Protein AF-A0AAN6LH32-F1 (afdb_monomer_lite)

Radius of gyration: 19.35 Å; chains: 1; bounding box: 56×50×40 Å

Foldseek 3Di:
DAALLNAPPVLSVVLVVLLLVLLPDPLNL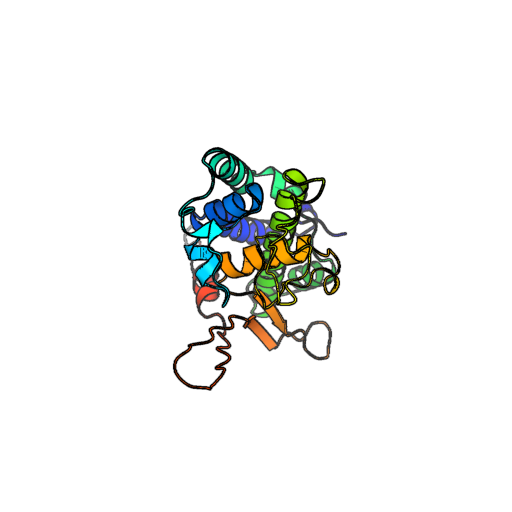QLQLCLLVLAHAQVLCVLFPDHDPVRPVGHGHDPVSSVVSNCLSPDPVLRRGQDFDPLLSVQLRVDDPPDPSNVLSSVVRSLVRLLQSSLVSNCVNQVVHPQFPPDPDPDDCPDTDFRNLAHPVQRAQVVDPNRVSNRRSQSSCCRRVVARWDWDCDPDRRPTPAIWRFRQDQPPDDPDRDRPGDGDPPVVVVVVPPPPPPPPPPDD

pLDDT: mean 70.95, std 23.36, range [24.02, 96.19]

Secondary structure (DSSP, 8-state):
-EEGGGS-HHHHHHHHHHHHHHHTSHHHHHHHHHHHTTS--HHHHTTSS---GGGTT--S--HHHHHHHHHHHT-SGGGTT-EE-HHHHHHHHHSPTTSHHHHHHHHHHHHHHHHHHHHHHHHHH-TT---------TTS---TT--SS--TTS--GGGSTTTHHHHHHHHHHHHHHSSEEEEE-TTTTT---EEEEEE----BT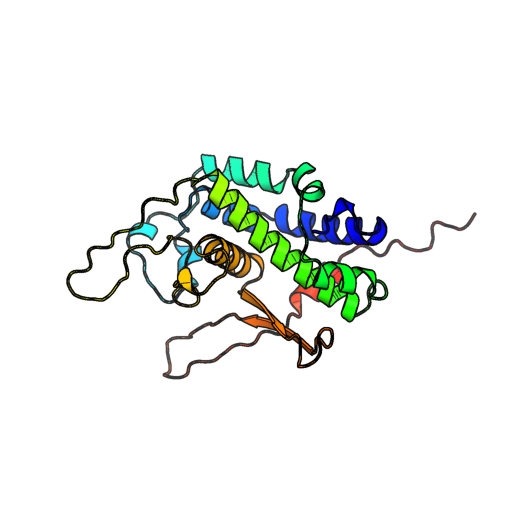BS----EEE--SHHHHHHHTS----TTS---

Sequence (236 aa):
MIFLADIDQERAEIMKGVLRTILHSDLASHVFAQIVDGIPIDSAYEIGTTRRVDLYSRTQPSQESVLLARQFCHSHDMFDSLELNTVVAQQYQDSALFSTSFNMHLLELVAIAIHDLAGDLYLINHPNGRDRVVEVCDDLWVSRGLISLSTMFYCVPSRFPRAFLDVVGYWAEVQIFGGVVVFDRGPEEGERHGVLLVRLIICSNDSSVTLHLFTLAMLTEICLSFPRYSAKDFVN

Structure (mmCIF, N/CA/C/O backbone):
data_AF-A0AAN6LH32-F1
#
_entry.id   AF-A0AAN6LH32-F1
#
loop_
_atom_site.group_PDB
_atom_site.id
_atom_site.type_symbol
_atom_site.label_atom_id
_atom_site.label_alt_id
_atom_site.label_comp_id
_atom_site.label_asym_id
_atom_site.label_entity_id
_atom_site.label_seq_id
_atom_site.pdbx_PDB_ins_code
_atom_site.Cartn_x
_atom_site.Cartn_y
_atom_site.Cartn_z
_atom_site.occupancy
_atom_site.B_iso_or_equiv
_atom_site.auth_seq_id
_atom_site.auth_comp_id
_atom_site.auth_asym_id
_atom_site.auth_atom_id
_atom_site.pdbx_PDB_model_num
ATOM 1 N N . MET A 1 1 ? -16.920 -11.672 1.945 1.00 66.75 1 MET A N 1
ATOM 2 C CA . MET A 1 1 ? -16.569 -10.459 1.197 1.00 66.75 1 MET A CA 1
ATOM 3 C C . MET A 1 1 ? -17.297 -9.316 1.874 1.00 66.75 1 MET A C 1
ATOM 5 O O . MET A 1 1 ? -18.518 -9.376 1.953 1.00 66.75 1 MET A O 1
ATOM 9 N N . ILE A 1 2 ? -16.549 -8.405 2.490 1.00 85.31 2 ILE A N 1
ATOM 10 C CA . ILE A 1 2 ? -17.053 -7.159 3.083 1.00 85.31 2 ILE A CA 1
ATOM 11 C C . ILE A 1 2 ? -16.330 -6.053 2.327 1.00 85.31 2 ILE A C 1
ATOM 13 O O . ILE A 1 2 ? -15.104 -6.097 2.245 1.00 85.31 2 ILE A O 1
ATOM 17 N N . PHE A 1 3 ? -17.057 -5.098 1.764 1.00 88.38 3 PHE A N 1
ATOM 18 C CA . PHE A 1 3 ? -16.459 -3.923 1.143 1.00 88.38 3 PHE A CA 1
ATOM 19 C C . PHE A 1 3 ? -16.329 -2.801 2.165 1.00 88.38 3 PHE A C 1
ATOM 21 O O . PHE A 1 3 ? -17.089 -2.726 3.129 1.00 88.38 3 PHE A O 1
ATOM 28 N N . LEU A 1 4 ? -15.401 -1.872 1.940 1.00 86.25 4 LEU A N 1
ATOM 29 C CA . LEU A 1 4 ? -15.320 -0.659 2.759 1.00 86.25 4 LEU A CA 1
ATOM 30 C C . LEU A 1 4 ? -16.630 0.154 2.729 1.00 86.25 4 LEU A C 1
ATOM 32 O O . LEU A 1 4 ? -16.946 0.840 3.696 1.00 86.25 4 LEU A O 1
ATOM 36 N N . ALA A 1 5 ? -17.412 0.038 1.652 1.00 85.44 5 ALA A N 1
ATOM 37 C CA . ALA A 1 5 ? -18.749 0.619 1.545 1.00 85.44 5 ALA A CA 1
ATOM 38 C C . ALA A 1 5 ? -19.796 -0.028 2.481 1.00 85.44 5 ALA A C 1
ATOM 40 O O . ALA A 1 5 ? -20.819 0.597 2.748 1.00 85.44 5 ALA A O 1
ATOM 41 N N . ASP A 1 6 ? -19.543 -1.243 2.983 1.00 88.44 6 ASP A N 1
ATOM 42 C CA . ASP A 1 6 ? -20.438 -1.969 3.897 1.00 88.44 6 ASP A CA 1
ATOM 43 C C . ASP A 1 6 ? -20.151 -1.667 5.382 1.00 88.44 6 ASP A C 1
ATOM 45 O O . ASP A 1 6 ? -20.937 -2.041 6.253 1.00 88.44 6 ASP A O 1
ATOM 49 N N . ILE A 1 7 ? -19.023 -1.015 5.684 1.00 91.69 7 ILE A N 1
ATOM 50 C CA . ILE A 1 7 ? -18.651 -0.587 7.039 1.00 91.69 7 ILE A CA 1
ATOM 51 C C . ILE A 1 7 ? -19.523 0.603 7.456 1.00 91.69 7 ILE A C 1
ATOM 53 O O . ILE A 1 7 ? -19.892 1.434 6.624 1.00 91.69 7 ILE A O 1
ATOM 57 N N . ASP A 1 8 ? -19.830 0.727 8.752 1.00 92.81 8 ASP A N 1
ATOM 58 C CA . ASP A 1 8 ? -20.553 1.895 9.255 1.00 92.81 8 ASP A CA 1
ATOM 59 C C . ASP A 1 8 ? -19.876 3.213 8.848 1.00 92.81 8 ASP A C 1
ATOM 61 O O . ASP A 1 8 ? -18.651 3.341 8.843 1.00 92.81 8 ASP A O 1
ATOM 65 N N . GLN A 1 9 ? -20.697 4.211 8.514 1.00 93.06 9 GLN A N 1
ATOM 66 C CA . GLN A 1 9 ? -20.244 5.442 7.865 1.00 93.06 9 GLN A CA 1
ATOM 67 C C . GLN A 1 9 ? -19.121 6.163 8.630 1.00 93.06 9 GLN A C 1
ATOM 69 O O . GLN A 1 9 ? -18.191 6.675 8.011 1.00 93.06 9 GLN A O 1
ATOM 74 N N . GLU A 1 10 ? -19.196 6.220 9.963 1.00 94.62 10 GLU A N 1
ATOM 75 C CA . GLU A 1 10 ? -18.193 6.909 10.783 1.00 94.62 10 GLU A CA 1
ATOM 76 C C . GLU A 1 10 ? -16.831 6.208 10.695 1.00 94.62 10 GLU A C 1
ATOM 78 O O . GLU A 1 10 ? -15.808 6.853 10.451 1.00 94.62 10 GLU A O 1
ATOM 83 N N . ARG A 1 11 ? -16.809 4.877 10.811 1.00 93.56 11 ARG A N 1
ATOM 84 C CA . ARG A 1 11 ? -15.584 4.077 10.678 1.00 93.56 11 ARG A CA 1
ATOM 85 C C . ARG A 1 11 ? -15.046 4.047 9.260 1.00 93.56 11 ARG A C 1
ATOM 87 O O . ARG A 1 11 ? -13.834 4.154 9.067 1.00 93.56 11 ARG A O 1
ATOM 94 N N . ALA A 1 12 ? -15.928 3.955 8.270 1.00 93.25 12 ALA A N 1
ATOM 95 C CA . ALA A 1 12 ? -15.548 4.011 6.868 1.00 93.25 12 ALA A CA 1
ATOM 96 C C . ALA A 1 12 ? -14.818 5.326 6.552 1.00 93.25 12 ALA A C 1
ATOM 98 O O . ALA A 1 12 ? -13.749 5.296 5.943 1.00 93.25 12 ALA A O 1
ATOM 99 N N . GLU A 1 13 ? -15.321 6.474 7.020 1.00 92.50 13 GLU A N 1
ATOM 100 C CA . GLU A 1 13 ? -14.653 7.766 6.812 1.00 92.50 13 GLU A CA 1
ATOM 101 C C . GLU A 1 13 ? -13.320 7.882 7.557 1.00 92.50 13 GLU A C 1
ATOM 103 O O . GLU A 1 13 ? -12.364 8.432 7.004 1.00 92.50 13 GLU A O 1
ATOM 108 N N . ILE A 1 14 ? -13.205 7.321 8.766 1.00 93.19 14 ILE A N 1
ATOM 109 C CA . ILE A 1 14 ? -11.923 7.254 9.484 1.00 93.19 14 ILE A CA 1
ATOM 110 C C . ILE A 1 14 ? -10.900 6.462 8.660 1.00 93.19 14 ILE A C 1
ATOM 112 O O . ILE A 1 14 ? -9.795 6.950 8.406 1.00 93.19 14 ILE A O 1
ATOM 116 N N . MET A 1 15 ? -11.267 5.268 8.190 1.00 91.69 15 MET A N 1
ATOM 117 C CA . MET A 1 15 ? -10.380 4.429 7.384 1.00 91.69 15 MET A CA 1
ATOM 118 C C . MET A 1 15 ? -10.020 5.083 6.043 1.00 91.69 15 MET A C 1
ATOM 120 O O . MET A 1 15 ? -8.838 5.141 5.693 1.00 91.69 15 MET A O 1
ATOM 124 N N . LYS A 1 16 ? -11.000 5.652 5.325 1.00 92.69 16 LYS A N 1
ATOM 125 C CA . LYS A 1 16 ? -10.771 6.432 4.094 1.00 92.69 16 LYS A CA 1
ATOM 126 C C . LYS A 1 16 ? -9.827 7.608 4.353 1.00 92.69 16 LYS A C 1
ATOM 128 O O . LYS A 1 16 ? -8.949 7.876 3.539 1.00 92.69 16 LYS A O 1
ATOM 133 N N . GLY A 1 17 ? -9.969 8.298 5.484 1.00 90.75 17 GLY A N 1
ATOM 134 C CA . GLY A 1 17 ? -9.089 9.393 5.892 1.00 90.75 17 GLY A CA 1
ATOM 135 C C . GLY A 1 17 ? -7.633 8.958 6.071 1.00 90.75 17 GLY A C 1
ATOM 136 O O . GLY A 1 17 ? -6.725 9.608 5.542 1.00 90.75 17 GLY A O 1
ATOM 137 N N . VAL A 1 18 ? -7.401 7.832 6.755 1.00 90.44 18 VAL A N 1
ATOM 138 C CA . VAL A 1 18 ? -6.051 7.273 6.944 1.00 90.44 18 VAL A CA 1
ATOM 139 C C . VAL A 1 18 ? -5.446 6.842 5.608 1.00 90.44 18 VAL A C 1
ATOM 141 O O . VAL A 1 18 ? -4.323 7.235 5.291 1.00 90.44 18 VAL A O 1
ATOM 144 N N . LEU A 1 19 ? -6.199 6.107 4.785 1.00 90.81 19 LEU A N 1
ATOM 145 C CA . LEU A 1 19 ? -5.735 5.671 3.467 1.00 90.81 19 LEU A CA 1
ATOM 146 C C . LEU A 1 19 ? -5.400 6.855 2.555 1.00 90.81 19 LEU A C 1
ATOM 148 O O . LEU A 1 19 ? -4.320 6.877 1.972 1.00 90.81 19 LEU A O 1
ATOM 152 N N . ARG A 1 20 ? -6.269 7.873 2.475 1.00 91.44 20 ARG A N 1
ATOM 153 C CA . ARG A 1 20 ? -6.001 9.104 1.708 1.00 91.44 20 ARG A CA 1
ATOM 154 C C . ARG A 1 20 ? -4.726 9.793 2.177 1.00 91.44 20 ARG A C 1
ATOM 156 O O . ARG A 1 20 ? -3.939 10.233 1.349 1.00 91.44 20 ARG A O 1
ATOM 163 N N . THR A 1 21 ? -4.512 9.878 3.488 1.00 89.75 21 THR A N 1
ATOM 164 C CA . THR A 1 21 ? -3.303 10.497 4.051 1.00 89.75 21 THR A CA 1
ATOM 165 C C . THR A 1 21 ? -2.040 9.765 3.600 1.00 89.75 21 THR A C 1
ATOM 167 O O . THR A 1 21 ? -1.072 10.406 3.194 1.00 89.75 21 THR A O 1
ATOM 170 N N . ILE A 1 22 ? -2.055 8.429 3.619 1.00 90.25 22 ILE A N 1
ATOM 171 C CA . ILE A 1 22 ? -0.921 7.609 3.177 1.00 90.25 22 ILE A CA 1
ATOM 172 C C . ILE A 1 22 ? -0.717 7.734 1.664 1.00 90.25 22 ILE A C 1
ATOM 174 O O . ILE A 1 22 ? 0.388 8.034 1.214 1.00 90.25 22 ILE A O 1
ATOM 178 N N . LEU A 1 23 ? -1.771 7.526 0.874 1.00 90.69 23 LEU A N 1
ATOM 179 C CA . LEU A 1 23 ? -1.701 7.460 -0.588 1.00 90.69 23 LEU A CA 1
ATOM 180 C C . LEU A 1 23 ? -1.322 8.798 -1.225 1.00 90.69 23 LEU A C 1
ATOM 182 O O . LEU A 1 23 ? -0.561 8.822 -2.189 1.00 90.69 23 LEU A O 1
ATOM 186 N N . HIS A 1 24 ? -1.779 9.915 -0.658 1.00 91.25 24 HIS A N 1
ATOM 187 C CA . HIS A 1 24 ? -1.404 11.252 -1.120 1.00 91.25 24 HIS A CA 1
ATOM 188 C C . HIS A 1 24 ? 0.013 11.679 -0.710 1.00 91.25 24 HIS A C 1
ATOM 190 O O . HIS A 1 24 ? 0.434 12.784 -1.049 1.00 91.25 24 HIS A O 1
ATOM 196 N N . SER A 1 25 ? 0.761 10.840 0.013 1.00 90.12 25 SER A N 1
ATOM 197 C CA . SER A 1 25 ? 2.166 11.123 0.297 1.00 90.12 25 SER A CA 1
ATOM 198 C C . SER A 1 25 ? 3.041 10.950 -0.950 1.00 90.12 25 SER A C 1
ATOM 200 O O . SER A 1 25 ? 2.820 10.070 -1.791 1.00 90.12 25 SER A O 1
ATOM 202 N N . ASP A 1 26 ? 4.103 11.755 -1.039 1.00 89.62 26 ASP A N 1
ATOM 203 C CA . ASP A 1 26 ? 5.111 11.614 -2.097 1.00 89.62 26 ASP A CA 1
ATOM 204 C C . ASP A 1 26 ? 5.778 10.235 -2.061 1.00 89.62 26 ASP A C 1
ATOM 206 O O . ASP A 1 26 ? 6.106 9.677 -3.111 1.00 89.62 26 ASP A O 1
ATOM 210 N N . LEU A 1 27 ? 5.952 9.673 -0.860 1.00 89.31 27 LEU A N 1
ATOM 211 C CA . LEU A 1 27 ? 6.517 8.344 -0.653 1.00 89.31 27 LEU A CA 1
ATOM 212 C C . LEU A 1 27 ? 5.645 7.271 -1.306 1.00 89.31 27 LEU A C 1
ATOM 214 O O . LEU A 1 27 ? 6.147 6.515 -2.136 1.00 89.31 27 LEU A O 1
ATOM 218 N N . ALA A 1 28 ? 4.344 7.238 -0.997 1.00 91.31 28 ALA A N 1
ATOM 219 C CA . ALA A 1 28 ? 3.426 6.275 -1.598 1.00 91.31 28 ALA A CA 1
ATOM 220 C C . ALA A 1 28 ? 3.417 6.408 -3.126 1.00 91.31 28 ALA A C 1
ATOM 222 O O . ALA A 1 28 ? 3.599 5.414 -3.823 1.00 91.31 28 ALA A O 1
ATOM 223 N N . SER A 1 29 ? 3.326 7.631 -3.657 1.00 92.06 29 SER A N 1
ATOM 224 C CA . SER A 1 29 ? 3.374 7.865 -5.108 1.00 92.06 29 SER A CA 1
ATOM 225 C C . SER A 1 29 ? 4.644 7.300 -5.765 1.00 92.06 29 SER A C 1
ATOM 227 O O . SER A 1 29 ? 4.563 6.676 -6.821 1.00 92.06 29 SER A O 1
ATOM 229 N N . HIS A 1 30 ? 5.819 7.462 -5.145 1.00 92.50 30 HIS A N 1
ATOM 230 C CA . HIS A 1 30 ? 7.072 6.890 -5.660 1.00 92.50 30 HIS A CA 1
ATOM 231 C C . HIS A 1 30 ? 7.116 5.362 -5.572 1.00 92.50 30 HIS A C 1
ATOM 233 O O . HIS A 1 30 ? 7.673 4.711 -6.458 1.00 92.50 30 HIS A O 1
ATOM 239 N N . VAL A 1 31 ? 6.553 4.779 -4.514 1.00 93.81 31 VAL A N 1
ATOM 240 C CA . VAL A 1 31 ? 6.478 3.322 -4.339 1.00 93.81 31 VAL A CA 1
ATOM 241 C C . VAL A 1 31 ? 5.538 2.710 -5.372 1.00 93.81 31 VAL A C 1
ATOM 243 O O . VAL A 1 31 ? 5.935 1.791 -6.087 1.00 93.81 31 VAL A O 1
ATOM 246 N N . PHE A 1 32 ? 4.338 3.267 -5.539 1.00 96.19 32 PHE A N 1
ATOM 247 C CA . PHE A 1 32 ? 3.398 2.827 -6.568 1.00 96.19 32 PHE A CA 1
ATOM 248 C C . PHE A 1 32 ? 3.948 3.040 -7.985 1.00 96.19 32 PHE A C 1
ATOM 250 O O . PHE A 1 32 ? 3.713 2.205 -8.852 1.00 96.19 32 PHE A O 1
ATOM 257 N N . ALA A 1 33 ? 4.772 4.064 -8.228 1.00 96.00 33 ALA A N 1
ATOM 258 C CA . ALA A 1 33 ? 5.459 4.225 -9.512 1.00 96.00 33 ALA A CA 1
ATOM 259 C C . ALA A 1 33 ? 6.466 3.094 -9.782 1.00 96.00 33 ALA A C 1
ATOM 261 O O . ALA A 1 33 ? 6.512 2.565 -10.889 1.00 96.00 33 ALA A O 1
ATOM 262 N N . GLN A 1 34 ? 7.222 2.644 -8.772 1.00 93.06 34 GLN A N 1
ATOM 263 C CA . GLN A 1 34 ? 8.079 1.455 -8.903 1.00 93.06 34 GLN A CA 1
ATOM 264 C C . GLN A 1 34 ? 7.272 0.181 -9.177 1.00 93.06 34 GLN A C 1
ATOM 266 O O . GLN A 1 34 ? 7.747 -0.693 -9.899 1.00 93.06 34 GLN A O 1
ATOM 271 N N . ILE A 1 35 ? 6.060 0.083 -8.620 1.00 94.31 35 ILE A N 1
ATOM 272 C CA . ILE A 1 35 ? 5.131 -1.033 -8.841 1.00 94.31 35 ILE A CA 1
ATOM 273 C C . ILE A 1 35 ? 4.599 -1.036 -10.275 1.00 94.31 35 ILE A C 1
ATOM 275 O O . ILE A 1 35 ? 4.662 -2.068 -10.943 1.00 94.31 35 ILE A O 1
ATOM 279 N N . VAL A 1 36 ? 4.154 0.117 -10.780 1.00 93.94 36 VAL A N 1
ATOM 280 C CA . VAL A 1 36 ? 3.757 0.294 -12.187 1.00 93.94 36 VAL A CA 1
ATOM 281 C C . VAL A 1 36 ? 4.922 -0.051 -13.106 1.00 93.94 36 VAL A C 1
ATOM 283 O O . VAL A 1 36 ? 4.769 -0.825 -14.046 1.00 93.94 36 VAL A O 1
ATOM 286 N N . ASP A 1 37 ? 6.119 0.426 -12.779 1.00 90.75 37 ASP A N 1
ATOM 287 C CA . ASP A 1 37 ? 7.333 0.049 -13.483 1.00 90.75 37 ASP A CA 1
ATOM 288 C C . ASP A 1 37 ? 7.736 -1.403 -13.230 1.00 90.75 37 ASP A C 1
ATOM 290 O O . ASP A 1 37 ? 8.615 -1.866 -13.918 1.00 90.75 37 ASP A O 1
ATOM 294 N N . GLY A 1 38 ? 7.205 -2.145 -12.262 1.00 87.88 38 GLY A N 1
ATOM 295 C CA . GLY A 1 38 ? 7.642 -3.507 -11.929 1.00 87.88 38 GLY A CA 1
ATOM 296 C C . GLY A 1 38 ? 9.143 -3.679 -11.624 1.00 87.88 38 GLY A C 1
ATOM 297 O O . GLY A 1 38 ? 9.649 -4.804 -11.664 1.00 87.88 38 GLY A O 1
ATOM 298 N N . ILE A 1 39 ? 9.878 -2.591 -11.374 1.00 85.44 39 ILE A N 1
ATOM 299 C CA . ILE A 1 39 ? 11.315 -2.582 -11.082 1.00 85.44 39 ILE A CA 1
ATOM 300 C C . ILE A 1 39 ? 11.632 -1.458 -10.084 1.00 85.44 39 ILE A C 1
ATOM 302 O O . ILE A 1 39 ? 11.207 -0.311 -10.289 1.00 85.44 39 ILE A O 1
ATOM 306 N N . PRO A 1 40 ? 12.378 -1.763 -9.008 1.00 86.19 40 PRO A N 1
ATOM 307 C CA . PRO A 1 40 ? 12.694 -0.779 -7.986 1.00 86.19 40 PRO A CA 1
ATOM 308 C C . PRO A 1 40 ? 13.704 0.265 -8.481 1.00 86.19 40 PRO A C 1
ATOM 310 O O . PRO A 1 40 ? 14.234 0.171 -9.591 1.00 86.19 40 PRO A O 1
ATOM 313 N N . ILE A 1 41 ? 13.944 1.286 -7.662 1.00 83.75 41 ILE A N 1
ATOM 314 C CA . ILE A 1 41 ? 15.085 2.202 -7.809 1.00 83.75 41 ILE A CA 1
ATOM 315 C C . ILE A 1 41 ? 16.234 1.752 -6.901 1.00 83.75 41 ILE A C 1
ATOM 317 O O . ILE A 1 41 ? 16.000 1.041 -5.923 1.00 83.75 41 ILE A O 1
ATOM 321 N N . ASP A 1 42 ? 17.454 2.196 -7.198 1.00 79.38 42 ASP A N 1
ATOM 322 C CA . ASP A 1 42 ? 18.675 1.791 -6.485 1.00 79.38 42 ASP A CA 1
ATOM 323 C C . ASP A 1 42 ? 18.554 1.941 -4.957 1.00 79.38 42 ASP A C 1
ATOM 325 O O . ASP A 1 42 ? 18.625 0.965 -4.211 1.00 79.38 42 ASP A O 1
ATOM 329 N N . SER A 1 43 ? 18.220 3.148 -4.491 1.00 76.62 43 SER A N 1
ATOM 330 C CA . SER A 1 43 ? 18.103 3.465 -3.061 1.00 76.62 43 SER A CA 1
ATOM 331 C C . SER A 1 43 ? 17.000 2.688 -2.337 1.00 76.62 43 SER A C 1
ATOM 333 O O . SER A 1 43 ? 17.118 2.411 -1.145 1.00 76.62 43 SER A O 1
ATOM 335 N N . ALA A 1 44 ? 15.929 2.311 -3.040 1.00 71.75 44 ALA A N 1
ATOM 336 C CA . ALA A 1 44 ? 14.854 1.504 -2.469 1.00 71.75 44 ALA A CA 1
ATOM 337 C C . ALA A 1 44 ? 15.279 0.036 -2.308 1.00 71.75 44 ALA A C 1
ATOM 339 O O . ALA A 1 44 ? 14.777 -0.657 -1.421 1.00 71.75 44 ALA A O 1
ATOM 340 N N . TYR A 1 45 ? 16.211 -0.433 -3.145 1.00 68.25 45 TYR A N 1
ATOM 341 C CA . TYR A 1 45 ? 16.731 -1.798 -3.124 1.00 68.25 45 TYR A CA 1
ATOM 342 C C . TYR A 1 45 ? 17.905 -1.986 -2.156 1.00 68.25 45 TYR A C 1
ATOM 344 O O . TYR A 1 45 ? 18.068 -3.085 -1.631 1.00 68.25 45 TYR A O 1
ATOM 352 N N . GLU A 1 46 ? 18.653 -0.926 -1.818 1.00 61.38 46 GLU A N 1
ATOM 353 C CA . GLU A 1 46 ? 19.683 -0.949 -0.757 1.00 61.38 46 GLU A CA 1
ATOM 354 C C . GLU A 1 46 ? 19.129 -1.319 0.635 1.00 61.38 46 GLU A C 1
ATOM 356 O O . GLU A 1 46 ? 19.882 -1.664 1.546 1.00 61.38 46 GLU A O 1
ATOM 361 N N . ILE A 1 47 ? 17.803 -1.308 0.799 1.00 54.22 47 ILE A N 1
ATOM 362 C CA . ILE A 1 47 ? 17.105 -1.815 1.988 1.00 54.22 47 ILE A CA 1
ATOM 363 C C . ILE A 1 47 ? 17.215 -3.356 2.091 1.00 54.22 47 ILE A C 1
ATOM 365 O O . ILE A 1 47 ? 17.096 -3.918 3.181 1.00 54.22 47 ILE A O 1
ATOM 369 N N . GLY A 1 48 ? 17.491 -4.053 0.982 1.00 50.94 48 GLY A N 1
ATOM 370 C CA . GLY A 1 48 ? 17.780 -5.484 0.917 1.00 50.94 48 GLY A CA 1
ATOM 371 C C . GLY A 1 48 ? 19.283 -5.772 0.834 1.00 50.94 48 GLY A C 1
ATOM 372 O O . GLY A 1 48 ? 20.043 -5.076 0.176 1.00 50.94 48 GLY A O 1
ATOM 373 N N . THR A 1 49 ? 19.741 -6.859 1.454 1.00 49.59 49 THR A N 1
ATOM 374 C CA . THR A 1 49 ? 21.160 -7.273 1.528 1.00 49.59 49 THR A CA 1
ATOM 375 C C . THR A 1 49 ? 21.783 -7.730 0.195 1.00 49.59 49 THR A C 1
ATOM 377 O O . THR A 1 49 ? 22.823 -8.384 0.187 1.00 49.59 49 THR A O 1
ATOM 380 N N . THR A 1 50 ? 21.163 -7.418 -0.948 1.00 54.03 50 THR A N 1
ATOM 381 C CA . THR A 1 50 ? 21.580 -7.882 -2.281 1.00 54.03 50 THR A CA 1
ATOM 382 C C . THR A 1 50 ? 21.891 -6.677 -3.161 1.00 54.03 50 THR A C 1
ATOM 384 O O . THR A 1 50 ? 21.066 -5.782 -3.279 1.00 54.03 50 THR A O 1
ATOM 387 N N . ARG A 1 51 ? 23.064 -6.635 -3.799 1.00 58.16 51 ARG A N 1
ATOM 388 C CA . ARG A 1 51 ? 23.402 -5.580 -4.769 1.00 58.16 51 ARG A CA 1
ATOM 389 C C . ARG A 1 51 ? 22.970 -6.011 -6.168 1.00 58.16 51 ARG A C 1
ATOM 391 O O . ARG A 1 51 ? 23.338 -7.099 -6.600 1.00 58.16 51 ARG A O 1
ATOM 398 N N . ARG A 1 52 ? 22.215 -5.159 -6.864 1.00 65.44 52 ARG A N 1
ATOM 399 C CA . ARG A 1 52 ? 21.725 -5.382 -8.232 1.00 65.44 52 ARG A CA 1
ATOM 400 C C . ARG A 1 52 ? 22.348 -4.356 -9.169 1.00 65.44 52 ARG A C 1
ATOM 402 O O . ARG A 1 52 ? 22.007 -3.179 -9.130 1.00 65.44 52 ARG A O 1
ATOM 409 N N . VAL A 1 53 ? 23.305 -4.805 -9.979 1.00 67.19 53 VAL A N 1
ATOM 410 C CA . VAL A 1 53 ? 24.144 -3.919 -10.808 1.00 67.19 53 VAL A CA 1
ATOM 411 C C . VAL A 1 53 ? 23.327 -3.187 -11.875 1.00 67.19 53 VAL A C 1
ATOM 413 O O . VAL A 1 53 ? 23.639 -2.054 -12.233 1.00 67.19 53 VAL A O 1
ATOM 416 N N . ASP A 1 54 ? 22.247 -3.808 -12.347 1.00 69.75 54 ASP A N 1
ATOM 417 C CA . ASP 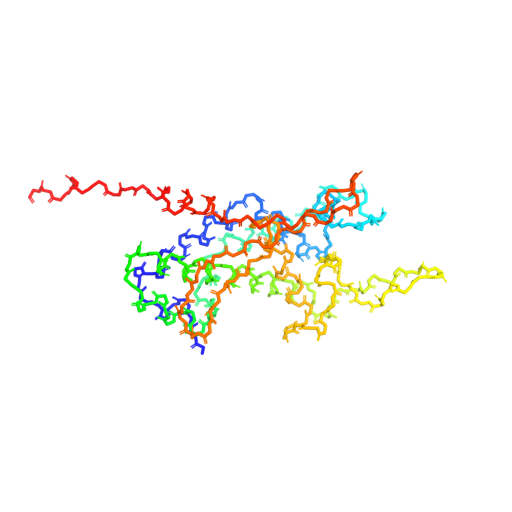A 1 54 ? 21.305 -3.229 -13.303 1.00 69.75 54 ASP A CA 1
ATOM 418 C C . ASP A 1 54 ? 20.514 -2.036 -12.739 1.00 69.75 54 ASP A C 1
ATOM 420 O O . ASP A 1 54 ? 20.020 -1.216 -13.512 1.00 69.75 54 ASP A O 1
ATOM 424 N N . LEU A 1 55 ? 20.436 -1.890 -11.410 1.00 74.94 55 LEU A N 1
ATOM 425 C CA . LEU A 1 55 ? 19.715 -0.794 -10.760 1.00 74.94 55 LEU A CA 1
ATOM 426 C C . LEU A 1 55 ? 20.564 0.457 -10.521 1.00 74.94 55 LEU A C 1
ATOM 428 O O . LEU A 1 55 ? 19.980 1.523 -10.363 1.00 74.94 55 LEU A O 1
ATOM 432 N N . TYR A 1 56 ? 21.901 0.390 -10.576 1.00 74.06 56 TYR A N 1
ATOM 433 C CA . TYR A 1 56 ? 22.775 1.528 -10.229 1.00 74.06 56 TYR A CA 1
ATOM 434 C C . TYR A 1 56 ? 22.517 2.806 -11.033 1.00 74.06 56 TYR A C 1
ATOM 436 O O . TYR A 1 56 ? 22.773 3.914 -10.570 1.00 74.06 56 TYR A O 1
ATOM 444 N N . SER A 1 57 ? 22.022 2.667 -12.262 1.00 79.69 57 SER A N 1
ATOM 445 C CA . SER A 1 57 ? 21.691 3.815 -13.113 1.00 79.69 57 SER A CA 1
ATOM 446 C C . SER A 1 57 ? 20.268 4.344 -12.902 1.00 79.69 57 SER A C 1
ATOM 448 O O . SER A 1 57 ? 19.921 5.410 -13.413 1.00 79.69 57 SER A O 1
ATOM 450 N N . ARG A 1 58 ? 19.435 3.623 -12.145 1.00 84.88 58 ARG A N 1
ATOM 451 C CA . ARG A 1 58 ? 18.013 3.900 -11.964 1.00 84.88 58 ARG A CA 1
ATOM 452 C C . ARG A 1 58 ? 17.757 4.551 -10.608 1.00 84.88 58 ARG A C 1
ATOM 454 O O . ARG A 1 58 ? 17.422 3.905 -9.619 1.00 84.88 58 ARG A O 1
ATOM 461 N N . THR A 1 59 ? 17.866 5.872 -10.594 1.00 86.88 59 THR A N 1
ATOM 462 C CA . THR A 1 59 ? 17.637 6.702 -9.403 1.00 86.88 59 THR A CA 1
ATOM 463 C C . THR A 1 59 ? 16.176 7.112 -9.217 1.00 86.88 59 THR A C 1
ATOM 465 O O . THR A 1 59 ? 15.799 7.532 -8.126 1.00 86.88 59 THR A O 1
ATOM 468 N N . GLN A 1 60 ? 15.346 6.997 -10.261 1.00 90.25 60 GLN A N 1
ATOM 469 C CA . GLN A 1 60 ? 13.926 7.357 -10.241 1.00 90.25 60 GLN A CA 1
ATOM 470 C C . GLN A 1 60 ? 13.081 6.388 -11.087 1.00 90.25 60 GLN A C 1
ATOM 472 O O . GLN A 1 60 ? 13.610 5.769 -12.019 1.00 90.25 60 GLN A O 1
ATOM 477 N N . PRO A 1 61 ? 11.773 6.257 -10.791 1.00 91.94 61 PRO A N 1
ATOM 478 C CA . PRO A 1 61 ? 10.827 5.596 -11.683 1.00 91.94 61 PRO A CA 1
ATOM 479 C C . PRO A 1 61 ? 10.689 6.331 -13.025 1.00 91.94 61 PRO A C 1
ATOM 481 O O . PRO A 1 61 ? 11.079 7.491 -13.165 1.00 91.94 61 PRO A O 1
ATOM 484 N N . SER A 1 62 ? 10.122 5.661 -14.027 1.00 91.56 62 SER A N 1
ATOM 485 C CA . SER A 1 62 ? 9.840 6.262 -15.330 1.00 91.56 62 SER A CA 1
ATOM 486 C C . SER A 1 62 ? 8.821 7.396 -15.195 1.00 91.56 62 SER A C 1
ATOM 488 O O . SER A 1 62 ? 7.922 7.340 -14.356 1.00 91.56 62 SER A O 1
ATOM 490 N N . GLN A 1 63 ? 8.911 8.421 -16.045 1.00 93.25 63 GLN A N 1
ATOM 491 C CA . GLN A 1 63 ? 7.966 9.541 -15.994 1.00 93.25 63 GLN A CA 1
ATOM 492 C C . GLN A 1 63 ? 6.510 9.086 -16.199 1.00 93.25 63 GLN A C 1
ATOM 494 O O . GLN A 1 63 ? 5.606 9.604 -15.549 1.00 93.25 63 GLN A O 1
ATOM 499 N N . GLU A 1 64 ? 6.293 8.094 -17.065 1.00 94.50 64 GLU A N 1
ATOM 500 C CA . GLU A 1 64 ? 4.985 7.475 -17.287 1.00 94.50 64 GLU A CA 1
ATOM 501 C C . GLU A 1 64 ? 4.452 6.810 -16.012 1.00 94.50 64 GLU A C 1
ATOM 503 O O . GLU A 1 64 ? 3.336 7.110 -15.587 1.00 94.50 64 GLU A O 1
ATOM 508 N N . SER A 1 65 ? 5.271 5.996 -15.337 1.00 94.50 65 SER A N 1
ATOM 509 C CA . SER A 1 65 ? 4.870 5.343 -14.087 1.00 94.50 65 SER A CA 1
ATOM 510 C C . SER A 1 65 ? 4.555 6.329 -12.966 1.00 94.50 65 SER A C 1
ATOM 512 O O . SER A 1 65 ? 3.605 6.113 -12.219 1.00 94.50 65 SER A O 1
ATOM 514 N N . VAL A 1 66 ? 5.288 7.445 -12.874 1.00 94.12 66 VAL A N 1
ATOM 515 C CA . VAL A 1 66 ? 5.014 8.508 -11.895 1.00 94.12 66 VAL A CA 1
ATOM 516 C C . VAL A 1 66 ? 3.645 9.138 -12.143 1.00 94.12 66 VAL A C 1
ATOM 518 O O . VAL A 1 66 ? 2.912 9.406 -11.191 1.00 94.12 66 VAL A O 1
ATOM 521 N N . LEU A 1 67 ? 3.280 9.377 -13.405 1.00 94.69 67 LEU A N 1
ATOM 522 C CA . LEU A 1 67 ? 1.971 9.934 -13.751 1.00 94.69 67 LEU A CA 1
ATOM 523 C C . LEU A 1 67 ? 0.842 8.950 -13.427 1.00 94.69 67 LEU A C 1
ATOM 525 O O . LEU A 1 67 ? -0.133 9.349 -12.790 1.00 94.69 67 LEU A O 1
ATOM 529 N N . LEU A 1 68 ? 0.996 7.679 -13.806 1.00 94.94 68 LEU A N 1
ATOM 530 C CA . LEU A 1 68 ? 0.012 6.629 -13.529 1.00 94.94 68 LEU A CA 1
ATOM 531 C C . LEU A 1 68 ? -0.164 6.394 -12.026 1.00 94.94 68 LEU A C 1
ATOM 533 O O . LEU A 1 68 ? -1.290 6.350 -11.539 1.00 94.94 68 LEU A O 1
ATOM 537 N N . ALA A 1 69 ? 0.934 6.316 -11.274 1.00 94.75 69 ALA A N 1
ATOM 538 C CA . ALA A 1 69 ? 0.895 6.139 -9.827 1.00 94.75 69 ALA A CA 1
ATOM 539 C C . ALA A 1 69 ? 0.223 7.318 -9.121 1.00 94.75 69 ALA A C 1
ATOM 541 O O . ALA A 1 69 ? -0.597 7.109 -8.234 1.00 94.75 69 ALA A O 1
ATOM 542 N N . ARG A 1 70 ? 0.498 8.559 -9.543 1.00 93.38 70 ARG A N 1
ATOM 543 C CA . ARG A 1 70 ? -0.203 9.735 -9.005 1.00 93.38 70 ARG A CA 1
ATOM 544 C C . ARG A 1 70 ? -1.698 9.675 -9.296 1.00 93.38 70 ARG A C 1
ATOM 546 O O . ARG A 1 70 ? -2.493 9.884 -8.388 1.00 93.38 70 ARG A O 1
ATOM 553 N N . GLN A 1 71 ? -2.091 9.376 -10.533 1.00 93.25 71 GLN A N 1
ATOM 554 C CA . GLN A 1 71 ? -3.509 9.241 -10.884 1.00 93.25 71 GLN A CA 1
ATOM 555 C C . GLN A 1 71 ? -4.199 8.164 -10.042 1.00 93.25 71 GLN A C 1
ATOM 557 O O . GLN A 1 71 ? -5.290 8.401 -9.531 1.00 93.25 71 GLN A O 1
ATOM 562 N N . PHE A 1 72 ? -3.536 7.024 -9.850 1.00 93.25 72 PHE A N 1
ATOM 563 C CA . PHE A 1 72 ? -4.018 5.941 -9.003 1.00 93.25 72 PHE A CA 1
ATOM 564 C C . PHE A 1 72 ? -4.175 6.376 -7.538 1.00 93.25 72 PHE A C 1
ATOM 566 O O . PHE A 1 72 ? -5.269 6.279 -6.989 1.00 93.25 72 PHE A O 1
ATOM 573 N N . CYS A 1 73 ? -3.129 6.939 -6.924 1.00 91.88 73 CYS A N 1
ATOM 574 C CA . CYS A 1 73 ? -3.145 7.378 -5.526 1.00 91.88 73 CYS A CA 1
ATOM 575 C C . CYS A 1 73 ? -4.174 8.484 -5.232 1.00 91.88 73 CYS A C 1
ATOM 577 O O . CYS A 1 73 ? -4.625 8.605 -4.095 1.00 91.88 73 CYS A O 1
ATOM 579 N N . HIS A 1 74 ? -4.538 9.289 -6.236 1.00 90.19 74 HIS A N 1
ATOM 580 C CA . HIS A 1 74 ? -5.550 10.346 -6.134 1.00 90.19 74 HIS A CA 1
ATOM 581 C C . HIS A 1 74 ? -6.960 9.903 -6.578 1.00 90.19 74 HIS A C 1
ATOM 583 O O . HIS A 1 74 ? -7.897 10.711 -6.558 1.00 90.19 74 HIS A O 1
ATOM 589 N N . SER A 1 75 ? -7.138 8.643 -6.986 1.00 88.81 75 SER A N 1
ATOM 590 C CA . SER A 1 75 ? -8.439 8.113 -7.396 1.00 88.81 75 SER A CA 1
ATOM 591 C C . SER A 1 75 ? -9.363 7.932 -6.191 1.00 88.81 75 SER A C 1
ATOM 593 O O . SER A 1 75 ? -9.004 7.299 -5.200 1.00 88.81 75 SER A O 1
ATOM 595 N N . HIS A 1 76 ? -10.572 8.484 -6.278 1.00 75.19 76 HIS A N 1
ATOM 596 C CA . HIS A 1 76 ? -11.555 8.420 -5.192 1.00 75.19 76 HIS A CA 1
ATOM 597 C C . HIS A 1 76 ? -12.395 7.138 -5.251 1.00 75.19 76 HIS A C 1
ATOM 599 O O . HIS A 1 76 ? -12.743 6.594 -4.203 1.00 75.19 76 HIS A O 1
ATOM 605 N N . ASP A 1 77 ? -12.636 6.624 -6.460 1.00 78.62 77 ASP A N 1
ATOM 606 C CA . ASP A 1 77 ? -13.472 5.443 -6.726 1.00 78.62 77 ASP A CA 1
ATOM 607 C C . ASP A 1 77 ? -12.827 4.139 -6.219 1.00 78.62 77 ASP A C 1
ATOM 609 O O . ASP A 1 77 ? -13.487 3.117 -6.027 1.00 78.62 77 ASP A O 1
ATOM 613 N N . MET A 1 78 ? -11.517 4.179 -5.963 1.00 81.31 78 MET A N 1
ATOM 614 C CA . MET A 1 78 ? -10.745 3.049 -5.449 1.00 81.31 78 MET A CA 1
ATOM 615 C C . MET A 1 78 ? -11.250 2.567 -4.084 1.00 81.31 78 MET A C 1
ATOM 617 O O . MET A 1 78 ? -11.244 1.370 -3.815 1.00 81.31 78 MET A O 1
ATOM 621 N N . PHE A 1 79 ? -11.708 3.475 -3.218 1.00 82.00 79 PHE A N 1
ATOM 622 C CA . PHE A 1 79 ? -12.126 3.095 -1.867 1.00 82.00 79 PHE A CA 1
ATOM 623 C C . PHE A 1 79 ? -13.468 2.371 -1.833 1.00 82.00 79 PHE A C 1
ATOM 625 O O . PHE A 1 79 ? -13.701 1.583 -0.923 1.00 82.00 79 PHE A O 1
ATOM 632 N N . ASP A 1 80 ? -14.343 2.619 -2.803 1.00 75.75 80 ASP A N 1
ATOM 633 C CA . ASP A 1 80 ? -15.690 2.045 -2.799 1.00 75.75 80 ASP A CA 1
ATOM 634 C C . ASP A 1 80 ? -15.698 0.586 -3.280 1.00 75.75 80 ASP A C 1
ATOM 636 O O . ASP A 1 80 ? -16.605 -0.172 -2.948 1.00 75.75 80 ASP A O 1
ATOM 640 N N . SER A 1 81 ? -14.655 0.175 -4.005 1.00 80.62 81 SER A N 1
ATOM 641 C CA . SER A 1 81 ? -14.447 -1.204 -4.466 1.00 80.62 81 SER A CA 1
ATOM 642 C C . SER A 1 81 ? -13.443 -1.993 -3.620 1.00 80.62 81 SER A C 1
ATOM 644 O O . SER A 1 81 ? -13.183 -3.158 -3.915 1.00 80.62 81 SER A O 1
ATOM 646 N N . LEU A 1 82 ? -12.898 -1.385 -2.559 1.00 87.38 82 LEU A N 1
ATOM 647 C CA . LEU A 1 82 ? -11.890 -2.012 -1.713 1.00 87.38 82 LEU A CA 1
ATOM 648 C C . LEU A 1 82 ? -12.509 -3.147 -0.887 1.00 87.38 82 LEU A C 1
ATOM 650 O O . LEU A 1 82 ? -13.304 -2.910 0.030 1.00 87.38 82 LEU A O 1
ATOM 654 N N . GLU A 1 83 ? -12.130 -4.379 -1.219 1.00 90.31 83 GLU A N 1
ATOM 655 C CA . GLU A 1 83 ? -12.498 -5.565 -0.456 1.00 90.31 83 GLU A CA 1
ATOM 656 C C . GLU A 1 83 ? -11.655 -5.648 0.822 1.00 90.31 83 GLU A C 1
ATOM 658 O O . GLU A 1 83 ? -10.443 -5.447 0.809 1.00 90.31 83 GLU A O 1
ATOM 663 N N . LEU A 1 84 ? -12.309 -5.932 1.945 1.00 89.31 84 LEU A N 1
ATOM 664 C CA . LEU A 1 84 ? -11.679 -6.017 3.253 1.00 89.31 84 LEU A CA 1
ATOM 665 C C . LEU A 1 84 ? -11.647 -7.456 3.755 1.00 89.31 84 LEU A C 1
ATOM 667 O O . LEU A 1 84 ? -12.567 -8.253 3.535 1.00 89.31 84 LEU A O 1
ATOM 671 N N . ASN A 1 85 ? -10.612 -7.765 4.539 1.00 89.75 85 ASN A N 1
ATOM 672 C CA . ASN A 1 85 ? -10.578 -9.003 5.300 1.00 89.75 85 ASN A CA 1
ATOM 673 C C . ASN A 1 85 ? -11.781 -9.057 6.251 1.00 89.75 85 ASN A C 1
ATOM 675 O O . ASN A 1 85 ? -11.898 -8.239 7.162 1.00 89.75 85 ASN A O 1
ATOM 679 N N . THR A 1 86 ? -12.653 -10.048 6.061 1.00 90.19 86 THR A N 1
ATOM 680 C CA . THR A 1 86 ? -13.943 -10.112 6.756 1.00 90.19 86 THR A CA 1
ATOM 681 C C . THR A 1 86 ? -13.811 -10.196 8.272 1.00 90.19 86 THR A C 1
ATOM 683 O O . THR A 1 86 ? -14.602 -9.588 8.985 1.00 90.19 86 THR A O 1
ATOM 686 N N . VAL A 1 87 ? -12.812 -10.930 8.770 1.00 89.50 87 VAL A N 1
ATOM 687 C CA . VAL A 1 87 ? -12.604 -11.121 10.213 1.00 89.50 87 VAL A CA 1
ATOM 688 C C . VAL A 1 87 ? -12.122 -9.820 10.846 1.00 89.50 87 VAL A C 1
ATOM 690 O O . VAL A 1 87 ? -12.710 -9.346 11.814 1.00 89.50 87 VAL A O 1
ATOM 693 N N . VAL A 1 88 ? -11.098 -9.194 10.260 1.00 88.31 88 VAL A N 1
ATOM 694 C CA . VAL A 1 88 ? -10.545 -7.933 10.778 1.00 88.31 88 VAL A CA 1
ATOM 695 C C . VAL A 1 88 ? -11.570 -6.798 10.667 1.00 88.31 88 VAL A C 1
ATOM 697 O O . VAL A 1 88 ? -11.696 -5.997 11.589 1.00 88.31 88 VAL A O 1
ATOM 700 N N . ALA A 1 89 ? -12.336 -6.751 9.573 1.00 92.44 89 ALA A N 1
ATOM 701 C CA . ALA A 1 89 ? -13.396 -5.770 9.356 1.00 92.44 89 ALA A CA 1
ATOM 702 C C . ALA A 1 89 ? -14.518 -5.880 10.396 1.00 92.44 89 ALA A C 1
ATOM 704 O O . ALA A 1 89 ? -15.003 -4.862 10.889 1.00 92.44 89 ALA A O 1
ATOM 705 N N . GLN A 1 90 ? -14.910 -7.101 10.766 1.00 92.12 90 GLN A N 1
ATOM 706 C CA . GLN A 1 90 ? -15.887 -7.309 11.831 1.00 92.12 90 GLN A CA 1
ATOM 707 C C . GLN A 1 90 ? -15.333 -6.844 13.184 1.00 92.12 90 GLN A C 1
ATOM 709 O O . GLN A 1 90 ? -15.964 -6.045 13.867 1.00 92.12 90 GLN A O 1
ATOM 714 N N . GLN A 1 91 ? -14.107 -7.243 13.529 1.00 90.25 91 GLN A N 1
ATOM 715 C CA . GLN A 1 91 ? -13.473 -6.842 14.790 1.00 90.25 91 GLN A CA 1
ATOM 716 C C . GLN A 1 91 ? -13.252 -5.319 14.897 1.00 90.25 91 GLN A C 1
ATOM 718 O O . GLN A 1 91 ? -13.340 -4.740 15.983 1.00 90.25 91 GLN A O 1
ATOM 723 N N . TYR A 1 92 ? -12.988 -4.653 13.771 1.00 91.50 92 TYR A N 1
ATOM 724 C CA . TYR A 1 92 ? -12.913 -3.196 13.681 1.00 91.50 92 TYR A CA 1
ATOM 725 C C . TYR A 1 92 ? -14.255 -2.524 14.003 1.00 91.50 92 TYR A C 1
ATOM 727 O O . TYR A 1 92 ? -14.296 -1.565 14.779 1.00 91.50 92 TYR A O 1
ATOM 735 N N . GLN A 1 93 ? -15.350 -3.051 13.449 1.00 93.19 93 GLN A N 1
ATOM 736 C CA . GLN A 1 93 ? -16.706 -2.561 13.707 1.00 93.19 93 GLN A CA 1
ATOM 737 C C . GLN A 1 93 ? -17.135 -2.800 15.158 1.00 93.19 93 GLN A C 1
ATOM 739 O O . GLN A 1 93 ? -17.649 -1.885 15.804 1.00 93.19 93 GLN A O 1
ATOM 744 N N . ASP A 1 94 ? -16.837 -3.983 15.695 1.00 92.94 94 ASP A N 1
ATOM 745 C CA . ASP A 1 94 ? -17.202 -4.382 17.060 1.00 92.94 94 ASP A CA 1
ATOM 746 C C . ASP A 1 94 ? -16.390 -3.642 18.136 1.00 92.94 94 ASP A C 1
ATOM 748 O O . ASP A 1 94 ? -16.801 -3.542 19.295 1.00 92.94 94 ASP A O 1
ATOM 752 N N . SER A 1 95 ? -15.227 -3.098 17.771 1.00 90.75 95 SER A N 1
ATOM 753 C CA . SER A 1 95 ? -14.385 -2.340 18.693 1.00 90.75 95 SER A CA 1
ATOM 754 C C . SER A 1 95 ? -14.993 -0.974 19.030 1.00 90.75 95 SER A C 1
ATOM 756 O O . SER A 1 95 ? -15.495 -0.240 18.170 1.00 90.75 95 SER A O 1
ATOM 758 N N . ALA A 1 96 ? -14.869 -0.577 20.299 1.00 92.12 96 ALA A N 1
ATOM 759 C CA . ALA A 1 96 ? -15.232 0.767 20.740 1.00 92.12 96 ALA A CA 1
ATOM 760 C C . ALA A 1 96 ? -14.362 1.812 20.026 1.00 92.12 96 ALA A C 1
ATOM 762 O O . ALA A 1 96 ? -13.134 1.673 20.008 1.00 92.12 96 ALA A O 1
ATOM 763 N N . LEU A 1 97 ? -14.988 2.853 19.465 1.00 90.00 97 LEU A N 1
ATOM 764 C CA . LEU A 1 97 ? -14.300 3.912 18.720 1.00 90.00 97 LEU A CA 1
ATOM 765 C C . LEU A 1 97 ? -13.098 4.460 19.496 1.00 90.00 97 LEU A C 1
ATOM 767 O O . LEU A 1 97 ? -13.180 4.719 20.697 1.00 90.00 97 LEU A O 1
ATOM 771 N N . PHE A 1 98 ? -11.981 4.625 18.787 1.00 85.50 98 PHE A N 1
ATOM 772 C CA . PHE A 1 98 ? -10.711 5.157 19.300 1.00 85.50 98 PHE A CA 1
ATOM 773 C C . PHE A 1 98 ? -10.048 4.354 20.432 1.00 85.50 98 PHE A C 1
ATOM 775 O O . PHE A 1 98 ? -9.011 4.774 20.952 1.00 85.50 98 PHE A O 1
ATOM 782 N N . SER A 1 99 ? -10.590 3.193 20.810 1.00 83.50 99 SER A N 1
ATOM 783 C CA . SER A 1 99 ? -9.912 2.272 21.724 1.00 83.50 99 SER A CA 1
ATOM 784 C C . SER A 1 99 ? -8.611 1.735 21.118 1.00 83.50 99 SER A C 1
ATOM 786 O O . SER A 1 99 ? -8.415 1.752 19.901 1.00 83.50 99 SER A O 1
ATOM 788 N N . THR A 1 100 ? -7.727 1.188 21.955 1.00 80.75 100 THR A N 1
ATOM 789 C CA . THR A 1 100 ? -6.525 0.489 21.472 1.00 80.75 100 THR A CA 1
ATOM 790 C C . THR A 1 100 ? -6.893 -0.610 20.478 1.00 80.75 100 THR A C 1
ATOM 792 O O . THR A 1 100 ? -6.307 -0.668 19.404 1.00 80.75 100 THR A O 1
ATOM 795 N N . SER A 1 101 ? -7.916 -1.416 20.785 1.00 82.88 101 SER A N 1
ATOM 796 C CA . SER A 1 101 ? -8.425 -2.449 19.876 1.00 82.88 101 SER A CA 1
ATOM 797 C C . SER A 1 101 ? -8.853 -1.851 18.537 1.00 82.88 101 SER A C 1
ATOM 799 O O . SER A 1 101 ? -8.410 -2.305 17.488 1.00 82.88 101 SER A O 1
ATOM 801 N N . PHE A 1 102 ? -9.648 -0.782 18.553 1.00 85.94 102 PHE A N 1
ATOM 802 C CA . PHE A 1 102 ? -10.086 -0.106 17.333 1.00 85.94 102 PHE A CA 1
ATOM 803 C C . PHE A 1 102 ? -8.910 0.357 16.467 1.00 85.94 102 PHE A C 1
ATOM 805 O O . PHE A 1 102 ? -8.869 0.057 15.276 1.00 85.94 102 PHE A O 1
ATOM 812 N N . ASN A 1 103 ? -7.927 1.028 17.071 1.00 83.81 103 ASN A N 1
ATOM 813 C CA . ASN A 1 103 ? -6.749 1.514 16.354 1.00 83.81 103 ASN A CA 1
ATOM 814 C C . ASN A 1 103 ? -5.920 0.355 15.781 1.00 83.81 103 ASN A C 1
ATOM 816 O O . ASN A 1 103 ? -5.435 0.444 14.660 1.00 83.81 103 ASN A O 1
ATOM 820 N N . MET A 1 104 ? -5.798 -0.755 16.511 1.00 83.25 104 MET A N 1
ATOM 821 C CA . MET A 1 104 ? -5.097 -1.952 16.041 1.00 83.25 104 MET A CA 1
ATOM 822 C C . MET A 1 104 ? -5.760 -2.565 14.804 1.00 83.25 104 MET A C 1
ATOM 824 O O . MET A 1 104 ? -5.074 -2.874 13.832 1.00 83.25 104 MET A O 1
ATOM 828 N N . HIS A 1 105 ? -7.086 -2.717 14.819 1.00 86.44 105 HIS A N 1
ATOM 829 C CA . HIS A 1 105 ? -7.830 -3.244 13.673 1.00 86.44 105 HIS A CA 1
ATOM 830 C C . HIS A 1 105 ? -7.801 -2.282 12.481 1.00 86.44 105 HIS A C 1
ATOM 832 O O . HIS A 1 105 ? -7.633 -2.726 11.349 1.00 86.44 105 HIS A O 1
ATOM 838 N N . LEU A 1 106 ? -7.878 -0.970 12.732 1.00 88.69 106 LEU A N 1
ATOM 839 C CA . LEU A 1 106 ? -7.722 0.055 11.701 1.00 88.69 106 LEU A CA 1
ATOM 840 C C . LEU A 1 106 ? -6.363 -0.048 11.004 1.00 88.69 106 LEU A C 1
ATOM 842 O O . LEU A 1 106 ? -6.302 -0.057 9.778 1.00 88.69 106 LEU A O 1
ATOM 846 N N . LEU A 1 107 ? -5.276 -0.150 11.773 1.00 88.00 107 LEU A N 1
ATOM 847 C CA . LEU A 1 107 ? -3.930 -0.284 11.216 1.00 88.00 107 LEU A CA 1
ATOM 848 C C . LEU A 1 107 ? -3.776 -1.561 10.390 1.00 88.00 107 LEU A C 1
ATOM 850 O O . LEU A 1 107 ? -3.133 -1.529 9.344 1.00 88.00 107 LEU A O 1
ATOM 854 N N . GLU A 1 108 ? -4.377 -2.667 10.829 1.00 87.62 108 GLU A N 1
ATOM 855 C CA . GLU A 1 108 ? -4.335 -3.921 10.077 1.00 87.62 108 GLU A CA 1
ATOM 856 C C . GLU A 1 108 ? -5.098 -3.833 8.762 1.00 87.62 108 GLU A C 1
ATOM 858 O O . GLU A 1 108 ? -4.559 -4.206 7.723 1.00 87.62 108 GLU A O 1
ATOM 863 N N . LEU A 1 109 ? -6.310 -3.277 8.778 1.00 91.69 109 LEU A N 1
ATOM 864 C CA . LEU A 1 109 ? -7.082 -3.061 7.556 1.00 91.69 109 LEU A CA 1
ATOM 865 C C . LEU A 1 109 ? -6.358 -2.130 6.582 1.00 91.69 109 LEU A C 1
ATOM 867 O O . LEU A 1 109 ? -6.367 -2.381 5.383 1.00 91.69 109 LEU A O 1
ATOM 871 N N . VAL A 1 110 ? -5.709 -1.079 7.084 1.00 91.88 110 VAL A N 1
ATOM 872 C CA . VAL A 1 110 ? -4.919 -0.148 6.267 1.00 91.88 110 VAL A CA 1
ATOM 873 C C . VAL A 1 110 ? -3.703 -0.841 5.652 1.00 91.88 110 VAL A C 1
ATOM 875 O O . VAL A 1 110 ? -3.432 -0.644 4.469 1.00 91.88 110 VAL A O 1
ATOM 878 N N . ALA A 1 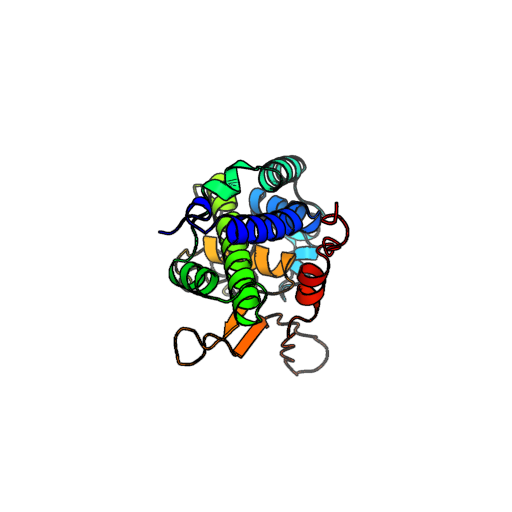111 ? -2.981 -1.660 6.421 1.00 89.69 111 ALA A N 1
ATOM 879 C CA . ALA A 1 111 ? -1.832 -2.407 5.915 1.00 89.69 111 ALA A CA 1
ATOM 880 C C . ALA A 1 111 ? -2.248 -3.409 4.827 1.00 89.69 111 ALA A C 1
ATOM 882 O O . ALA A 1 111 ? -1.667 -3.396 3.744 1.00 89.69 111 ALA A O 1
ATOM 883 N N . ILE A 1 112 ? -3.303 -4.193 5.082 1.00 91.06 112 ILE A N 1
ATOM 884 C CA . ILE A 1 112 ? -3.883 -5.134 4.111 1.00 91.06 112 ILE A CA 1
ATOM 885 C C . ILE A 1 112 ? -4.338 -4.391 2.851 1.00 91.06 112 ILE A C 1
ATOM 887 O O . ILE A 1 112 ? -4.009 -4.800 1.746 1.00 91.06 112 ILE A O 1
ATOM 891 N N . ALA A 1 113 ? -5.023 -3.256 2.998 1.00 93.56 113 ALA A N 1
ATOM 892 C CA . ALA A 1 113 ? -5.478 -2.468 1.860 1.00 93.56 113 ALA A CA 1
ATOM 893 C C . ALA A 1 113 ? -4.315 -1.979 0.985 1.00 93.56 113 ALA A C 1
ATOM 895 O O . ALA A 1 113 ? -4.360 -2.127 -0.229 1.00 93.56 113 ALA A O 1
ATOM 896 N N . ILE A 1 114 ? -3.253 -1.420 1.575 1.00 94.50 114 ILE A N 1
ATOM 897 C CA . ILE A 1 114 ? -2.075 -0.979 0.810 1.00 94.50 114 ILE A CA 1
ATOM 898 C C . ILE A 1 114 ? -1.391 -2.163 0.116 1.00 94.50 114 ILE A C 1
ATOM 900 O O . ILE A 1 114 ? -0.993 -2.038 -1.044 1.00 94.50 114 ILE A O 1
ATOM 904 N N . HIS A 1 115 ? -1.287 -3.299 0.805 1.00 93.88 115 HIS A N 1
ATOM 905 C CA . HIS A 1 115 ? -0.748 -4.538 0.256 1.00 93.88 115 HIS A CA 1
ATOM 906 C C . HIS A 1 115 ? -1.542 -5.005 -0.972 1.00 93.88 115 HIS A C 1
ATOM 908 O O . HIS A 1 115 ? -0.967 -5.255 -2.034 1.00 93.88 115 HIS A O 1
ATOM 914 N N . ASP A 1 116 ? -2.867 -5.070 -0.849 1.00 93.19 116 ASP A N 1
ATOM 915 C CA . ASP A 1 116 ? -3.748 -5.548 -1.908 1.00 93.19 116 ASP A CA 1
ATOM 916 C C . ASP A 1 116 ? -3.772 -4.583 -3.099 1.00 93.19 116 ASP A C 1
ATOM 918 O O . ASP A 1 116 ? -3.591 -5.020 -4.235 1.00 93.19 116 ASP A O 1
ATOM 922 N N . LEU A 1 117 ? -3.861 -3.272 -2.847 1.00 93.69 117 LEU A N 1
ATOM 923 C CA . LEU A 1 117 ? -3.787 -2.236 -3.882 1.00 93.69 117 LEU A CA 1
ATOM 924 C C . LEU A 1 117 ? -2.475 -2.299 -4.675 1.00 93.69 117 LEU A C 1
ATOM 926 O O . LEU A 1 117 ? -2.468 -2.088 -5.888 1.00 93.69 117 LEU A O 1
ATOM 930 N N . ALA A 1 118 ? -1.357 -2.589 -4.006 1.00 94.31 118 ALA A N 1
ATOM 931 C CA . ALA A 1 118 ? -0.061 -2.764 -4.652 1.00 94.31 118 ALA A CA 1
ATOM 932 C C . ALA A 1 118 ? -0.043 -3.989 -5.576 1.00 94.31 118 ALA A C 1
ATOM 934 O O . ALA A 1 118 ? 0.406 -3.891 -6.723 1.00 94.31 118 ALA A O 1
ATOM 935 N N . GLY A 1 119 ? -0.567 -5.124 -5.107 1.00 92.00 119 GLY A N 1
ATOM 936 C CA . GLY A 1 119 ? -0.729 -6.324 -5.924 1.00 92.00 119 GLY A CA 1
ATOM 937 C C . GLY A 1 119 ? -1.626 -6.079 -7.141 1.00 92.00 119 GLY A C 1
ATOM 938 O O . GLY A 1 119 ? -1.256 -6.414 -8.268 1.00 92.00 119 GLY A O 1
ATOM 939 N N . ASP A 1 120 ? -2.771 -5.436 -6.944 1.00 91.31 120 ASP A N 1
ATOM 940 C CA . ASP A 1 120 ? -3.748 -5.198 -8.006 1.00 91.31 120 ASP A CA 1
ATOM 941 C C . ASP A 1 120 ? -3.211 -4.227 -9.063 1.00 91.31 120 ASP A C 1
ATOM 943 O O . ASP A 1 120 ? -3.307 -4.497 -10.265 1.00 91.31 120 ASP A O 1
ATOM 947 N N . LEU A 1 121 ? -2.550 -3.140 -8.643 1.00 93.06 121 LEU A N 1
ATOM 948 C CA . LEU A 1 121 ? -1.910 -2.214 -9.576 1.00 93.06 121 LEU A CA 1
ATOM 949 C C . LEU A 1 121 ? -0.802 -2.901 -10.382 1.00 93.06 121 LEU A C 1
ATOM 951 O O . LEU A 1 121 ? -0.665 -2.651 -11.583 1.00 93.06 121 LEU A O 1
ATOM 955 N N . TYR A 1 122 ? -0.027 -3.787 -9.753 1.00 91.81 122 TYR A N 1
ATOM 956 C CA . TYR A 1 122 ? 0.967 -4.584 -10.464 1.00 91.81 122 TYR A CA 1
ATOM 957 C C . TYR A 1 122 ? 0.317 -5.490 -11.507 1.00 91.81 122 TYR A C 1
ATOM 959 O O . TYR A 1 122 ? 0.768 -5.523 -12.648 1.00 91.81 122 TYR A O 1
ATOM 967 N N . LEU A 1 123 ? -0.759 -6.192 -11.150 1.00 90.50 123 LEU A N 1
ATOM 968 C CA . LEU A 1 123 ? -1.460 -7.093 -12.061 1.00 90.50 123 LEU A CA 1
ATOM 969 C C . LEU A 1 123 ? -2.020 -6.356 -13.287 1.00 90.50 123 LEU A C 1
ATOM 971 O O . LEU A 1 123 ? -1.914 -6.865 -14.401 1.00 90.50 123 LEU A O 1
ATOM 975 N N . ILE A 1 124 ? -2.561 -5.148 -13.097 1.00 90.94 124 ILE A N 1
ATOM 976 C CA . ILE A 1 124 ? -3.077 -4.301 -14.186 1.00 90.94 124 ILE A CA 1
ATOM 977 C C . ILE A 1 124 ? -1.968 -3.938 -15.185 1.00 90.94 124 ILE A C 1
ATOM 979 O O . ILE A 1 124 ? -2.192 -3.967 -16.394 1.00 90.94 124 ILE A O 1
ATOM 983 N N . ASN A 1 125 ? -0.771 -3.610 -14.693 1.00 89.88 125 ASN A N 1
ATOM 984 C CA . ASN A 1 125 ? 0.344 -3.159 -15.532 1.00 89.88 125 ASN A CA 1
ATOM 985 C C . ASN A 1 125 ? 1.213 -4.312 -16.062 1.00 89.88 125 ASN A C 1
ATOM 987 O O . ASN A 1 125 ? 1.902 -4.157 -17.069 1.00 89.88 125 ASN A O 1
ATOM 991 N N . HIS A 1 126 ? 1.157 -5.482 -15.420 1.00 86.00 126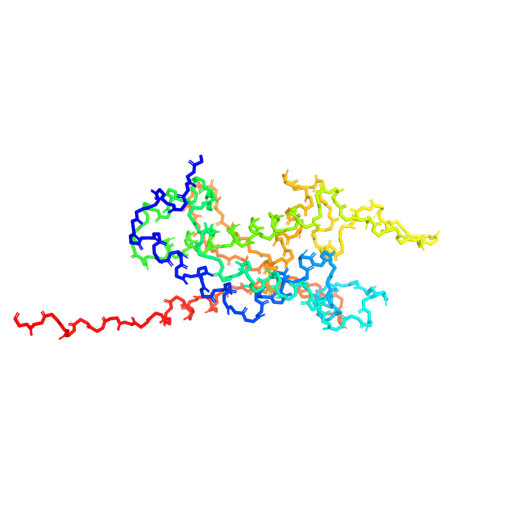 HIS A N 1
ATOM 992 C CA . HIS A 1 126 ? 1.944 -6.671 -15.759 1.00 86.00 126 HIS A CA 1
ATOM 993 C C . HIS A 1 126 ? 1.053 -7.930 -15.823 1.00 86.00 126 HIS A C 1
ATOM 995 O O . HIS A 1 126 ? 1.302 -8.892 -15.092 1.00 86.00 126 HIS A O 1
ATOM 1001 N N . PRO A 1 127 ? 0.034 -7.987 -16.708 1.00 77.81 127 PRO A N 1
ATOM 1002 C CA . PRO A 1 127 ? -0.986 -9.048 -16.711 1.00 77.81 127 PRO A CA 1
ATOM 1003 C C . PRO A 1 127 ? -0.438 -10.450 -17.015 1.00 77.81 127 PRO A C 1
ATOM 1005 O O . PRO A 1 127 ? -1.030 -11.450 -16.620 1.00 77.81 127 PRO A O 1
ATOM 1008 N N . ASN A 1 128 ? 0.713 -10.537 -17.685 1.00 68.88 128 ASN A N 1
ATOM 1009 C CA . ASN A 1 128 ? 1.398 -11.801 -17.980 1.00 68.88 128 ASN A CA 1
ATOM 1010 C C . ASN A 1 128 ? 2.477 -12.157 -16.934 1.00 68.88 128 ASN A C 1
ATOM 1012 O O . ASN A 1 128 ? 3.200 -13.141 -17.105 1.00 68.88 128 ASN A O 1
ATOM 1016 N N . GLY A 1 129 ? 2.610 -11.348 -15.873 1.00 61.28 129 GLY A N 1
ATOM 1017 C CA . GLY A 1 129 ? 3.823 -11.248 -15.064 1.00 61.28 129 GLY A CA 1
ATOM 1018 C C . GLY A 1 129 ? 4.945 -10.594 -15.874 1.00 61.28 129 GLY A C 1
ATOM 1019 O O . GLY A 1 129 ? 5.078 -10.833 -17.074 1.00 61.28 129 GLY A O 1
ATOM 1020 N N . ARG A 1 130 ? 5.750 -9.720 -15.265 1.00 55.59 130 ARG A N 1
ATOM 1021 C CA . ARG A 1 130 ? 6.876 -9.121 -15.997 1.00 55.59 130 ARG A CA 1
ATOM 1022 C C . ARG A 1 130 ? 7.893 -10.196 -16.390 1.00 55.59 130 ARG A C 1
ATOM 1024 O O . ARG A 1 130 ? 8.021 -11.203 -15.686 1.00 55.59 130 ARG A O 1
ATOM 1031 N N . ASP A 1 131 ? 8.625 -9.966 -17.482 1.00 48.44 131 ASP A N 1
ATOM 1032 C CA . ASP A 1 131 ? 9.730 -10.830 -17.899 1.00 48.44 131 ASP A CA 1
ATOM 1033 C C . ASP A 1 131 ? 10.665 -11.073 -16.713 1.00 48.44 131 ASP A C 1
ATOM 1035 O O . ASP A 1 131 ? 11.269 -10.159 -16.147 1.00 48.44 131 ASP A O 1
ATOM 1039 N N . ARG A 1 132 ? 10.709 -12.338 -16.295 1.00 49.94 132 ARG A N 1
ATOM 1040 C CA . ARG A 1 132 ? 11.530 -12.825 -15.191 1.00 49.94 132 ARG A CA 1
ATOM 1041 C C . ARG A 1 132 ? 12.964 -12.414 -15.483 1.00 49.94 132 ARG A C 1
ATOM 1043 O O . ARG A 1 132 ? 13.481 -12.768 -16.541 1.00 49.94 132 ARG A O 1
ATOM 1050 N N . VAL A 1 133 ? 13.621 -11.717 -14.558 1.00 45.94 133 VAL A N 1
ATOM 1051 C CA . VAL A 1 133 ? 15.054 -11.459 -14.714 1.00 45.94 133 VAL A CA 1
ATOM 1052 C C . VAL A 1 133 ? 15.753 -12.816 -14.681 1.00 45.94 133 VAL A C 1
ATOM 1054 O O . VAL A 1 133 ? 15.809 -13.482 -13.648 1.00 45.94 133 VAL A O 1
ATOM 1057 N N . VAL A 1 134 ? 16.231 -13.259 -15.841 1.00 40.62 134 VAL A N 1
ATOM 1058 C CA . VAL A 1 134 ? 17.176 -14.364 -15.951 1.00 40.62 134 VAL A CA 1
ATOM 1059 C C . VAL A 1 134 ? 18.548 -13.748 -15.719 1.00 40.62 134 VAL A C 1
ATOM 1061 O O . VAL A 1 134 ? 19.210 -13.326 -16.662 1.00 40.62 134 VAL A O 1
ATOM 1064 N N . GLU A 1 135 ? 18.971 -13.642 -14.461 1.00 40.81 135 GLU A N 1
ATOM 1065 C CA . GLU A 1 135 ? 20.396 -13.466 -14.196 1.00 40.81 135 GLU A CA 1
ATOM 1066 C C . GLU A 1 135 ? 21.081 -14.792 -14.529 1.00 40.81 135 GLU A C 1
ATOM 1068 O O . GLU A 1 135 ? 20.904 -15.801 -13.846 1.00 40.81 135 GLU A O 1
ATOM 1073 N N . VAL A 1 136 ? 21.836 -14.803 -15.626 1.00 37.38 136 VAL A N 1
ATOM 1074 C CA . VAL A 1 136 ? 22.833 -15.843 -15.872 1.00 37.38 136 VAL A CA 1
ATOM 1075 C C . VAL A 1 136 ? 23.993 -15.542 -14.929 1.00 37.38 136 VAL A C 1
ATOM 1077 O O . VAL A 1 136 ? 24.852 -14.721 -15.237 1.00 37.38 136 VAL A O 1
ATOM 1080 N N . CYS A 1 137 ? 23.982 -16.152 -13.747 1.00 39.19 137 CYS A N 1
ATOM 1081 C CA . CYS A 1 137 ? 25.161 -16.231 -12.896 1.00 39.19 137 CYS A CA 1
ATOM 1082 C C . CYS A 1 137 ? 25.700 -17.656 -13.022 1.00 39.19 137 CYS A C 1
ATOM 1084 O O . CYS A 1 137 ? 24.980 -18.605 -12.715 1.00 39.19 137 CYS A O 1
ATOM 1086 N N . ASP A 1 138 ? 26.925 -17.792 -13.529 1.00 42.22 138 ASP A N 1
ATOM 1087 C CA . ASP A 1 138 ? 27.457 -19.061 -14.040 1.00 42.22 138 ASP A CA 1
ATOM 1088 C C . ASP A 1 138 ? 27.573 -20.164 -12.972 1.00 42.22 138 ASP A C 1
ATOM 1090 O O . ASP A 1 138 ? 27.615 -21.327 -13.337 1.00 42.22 138 ASP A O 1
ATOM 1094 N N . ASP A 1 139 ? 27.538 -19.860 -11.666 1.00 41.12 139 ASP A N 1
ATOM 1095 C CA . ASP A 1 139 ? 27.847 -20.872 -10.639 1.00 41.12 139 ASP A CA 1
ATOM 1096 C C . ASP A 1 139 ? 27.093 -20.758 -9.297 1.00 41.12 139 ASP A C 1
ATOM 1098 O O . ASP A 1 139 ? 27.444 -21.435 -8.328 1.00 41.12 139 ASP A O 1
ATOM 1102 N N . LEU A 1 140 ? 26.030 -19.953 -9.180 1.00 41.12 140 LEU A N 1
ATOM 1103 C CA . LEU A 1 140 ? 25.268 -19.859 -7.925 1.00 41.12 140 LEU A CA 1
ATOM 1104 C C . LEU A 1 140 ? 23.760 -19.864 -8.179 1.00 41.12 140 LEU A C 1
ATOM 1106 O O . LEU A 1 140 ? 23.261 -19.195 -9.074 1.00 41.12 140 LEU A O 1
ATOM 1110 N N . TRP A 1 141 ? 23.051 -20.642 -7.362 1.00 39.62 141 TRP A N 1
ATOM 1111 C CA . TRP A 1 141 ? 21.621 -20.959 -7.376 1.00 39.62 141 TRP A CA 1
ATOM 1112 C C . TRP A 1 141 ? 20.685 -19.735 -7.263 1.00 39.62 141 TRP A C 1
ATOM 1114 O O . TRP A 1 141 ? 19.897 -19.631 -6.323 1.00 39.62 141 TRP A O 1
ATOM 1124 N N . VAL A 1 142 ? 20.729 -18.799 -8.210 1.00 38.12 142 VAL A N 1
ATOM 1125 C CA . VAL A 1 142 ? 19.795 -17.670 -8.268 1.00 38.12 142 VAL A CA 1
ATOM 1126 C C . VAL A 1 142 ? 18.592 -18.105 -9.096 1.00 38.12 142 VAL A C 1
ATOM 1128 O O . VAL A 1 142 ? 18.640 -18.252 -10.315 1.00 38.12 142 VAL A O 1
ATOM 1131 N N . SER A 1 143 ? 17.516 -18.435 -8.387 1.00 39.53 143 SER A N 1
ATOM 1132 C CA . SER A 1 143 ? 16.328 -19.059 -8.957 1.00 39.53 143 SER A CA 1
ATOM 1133 C C . SER A 1 143 ? 15.671 -18.187 -10.031 1.00 39.53 143 SER A C 1
ATOM 1135 O O . SER A 1 143 ? 15.322 -17.028 -9.806 1.00 39.53 143 SER A O 1
ATOM 1137 N N . ARG A 1 144 ? 15.435 -18.804 -11.193 1.00 38.53 144 ARG A N 1
ATOM 1138 C CA . ARG A 1 144 ? 14.537 -18.331 -12.251 1.00 38.53 144 ARG A CA 1
ATOM 1139 C C . ARG A 1 144 ? 13.187 -17.909 -11.650 1.00 38.53 144 ARG A C 1
ATOM 1141 O O . ARG A 1 144 ? 12.460 -18.759 -11.142 1.00 38.53 144 ARG A O 1
ATOM 1148 N N . GLY A 1 145 ? 12.797 -16.643 -11.808 1.00 45.78 145 GLY A N 1
ATOM 1149 C CA . GLY A 1 145 ? 11.415 -16.201 -11.557 1.00 45.78 145 GLY A CA 1
ATOM 1150 C C . GLY A 1 145 ? 11.167 -15.296 -10.352 1.00 45.78 145 GLY A C 1
ATOM 1151 O O . GLY A 1 145 ? 10.013 -15.176 -9.949 1.00 45.78 145 GLY A O 1
ATOM 1152 N N . LEU A 1 146 ? 12.191 -14.638 -9.803 1.00 55.19 146 LEU A N 1
ATOM 1153 C CA . LEU A 1 146 ? 11.967 -13.499 -8.909 1.00 55.19 146 LEU A CA 1
ATOM 1154 C C . LEU A 1 146 ? 11.432 -12.299 -9.707 1.00 55.19 146 LEU A C 1
ATOM 1156 O O . LEU A 1 146 ? 11.984 -11.938 -10.749 1.00 55.19 146 LEU A O 1
ATOM 1160 N N . ILE A 1 147 ? 10.382 -11.661 -9.191 1.00 62.91 147 ILE A N 1
ATOM 1161 C CA . ILE A 1 147 ? 10.034 -10.293 -9.583 1.00 62.91 147 ILE A CA 1
ATOM 1162 C C . ILE A 1 147 ? 11.051 -9.328 -8.957 1.00 62.91 147 ILE A C 1
ATOM 1164 O O . ILE A 1 147 ? 11.513 -9.554 -7.836 1.00 62.91 147 ILE A O 1
ATOM 1168 N N . SER A 1 148 ? 11.412 -8.253 -9.661 1.00 72.75 148 SER A N 1
ATOM 1169 C CA . SER A 1 148 ? 12.446 -7.315 -9.189 1.00 72.75 148 SER A CA 1
ATOM 1170 C C . SER A 1 148 ? 12.068 -6.593 -7.890 1.00 72.75 148 SER A C 1
ATOM 1172 O O . SER A 1 148 ? 12.944 -6.155 -7.155 1.00 72.75 148 SER A O 1
ATOM 1174 N N . LEU A 1 149 ? 10.771 -6.496 -7.586 1.00 77.50 149 LEU A N 1
ATOM 1175 C CA . LEU A 1 149 ? 10.223 -5.927 -6.351 1.00 77.50 149 LEU A CA 1
ATOM 1176 C C . LEU A 1 149 ? 10.241 -6.958 -5.214 1.00 77.50 149 LEU A C 1
ATOM 1178 O O . LEU A 1 149 ? 9.215 -7.258 -4.614 1.00 77.50 149 LEU A O 1
ATOM 1182 N N . SER A 1 150 ? 11.394 -7.569 -4.961 1.00 72.31 150 SER A N 1
ATOM 1183 C CA . SER A 1 150 ? 11.551 -8.562 -3.901 1.00 72.31 150 SER A CA 1
ATOM 1184 C C . SER A 1 150 ? 12.858 -8.366 -3.146 1.00 72.31 150 SER A C 1
ATOM 1186 O O . SER A 1 150 ? 13.838 -7.855 -3.679 1.00 72.31 150 SER A O 1
ATOM 1188 N N . THR A 1 151 ? 12.877 -8.788 -1.885 1.00 66.75 151 THR A N 1
ATOM 1189 C CA . THR A 1 151 ? 14.100 -8.881 -1.077 1.00 66.75 151 THR A CA 1
ATOM 1190 C C . THR A 1 151 ? 14.303 -10.329 -0.643 1.00 66.75 151 THR A C 1
ATOM 1192 O O . THR A 1 151 ? 13.347 -11.106 -0.646 1.00 66.75 151 THR A O 1
ATOM 1195 N N . MET A 1 152 ? 15.515 -10.712 -0.214 1.00 65.00 152 MET A N 1
ATOM 1196 C CA . MET A 1 152 ? 15.791 -12.084 0.258 1.00 65.00 152 MET A CA 1
ATOM 1197 C C . MET A 1 152 ? 14.841 -12.568 1.372 1.00 65.00 152 MET A C 1
ATOM 1199 O O . MET A 1 152 ? 14.688 -13.772 1.562 1.00 65.00 152 MET A O 1
ATOM 1203 N N . PHE A 1 153 ? 14.182 -11.656 2.093 1.00 61.50 153 PHE A N 1
ATOM 1204 C CA . PHE A 1 153 ? 13.266 -11.989 3.185 1.00 61.50 153 PHE A CA 1
ATOM 1205 C C . PHE A 1 153 ? 11.910 -12.529 2.714 1.00 61.50 153 PHE A C 1
ATOM 1207 O O . PHE A 1 153 ? 11.277 -13.291 3.440 1.00 61.50 153 PHE A O 1
ATOM 1214 N N . TYR A 1 154 ? 11.481 -12.186 1.499 1.00 66.81 154 TYR A N 1
ATOM 1215 C CA . TYR A 1 154 ? 10.197 -12.607 0.928 1.00 66.81 154 TYR A CA 1
ATOM 1216 C C . TYR A 1 154 ? 10.300 -12.901 -0.581 1.00 66.81 154 TYR A C 1
ATOM 1218 O O . TYR A 1 154 ? 9.353 -12.726 -1.338 1.00 66.81 154 TYR A O 1
ATOM 1226 N N . CYS A 1 155 ? 11.451 -13.404 -1.038 1.00 66.50 155 CYS A N 1
ATOM 1227 C CA . CYS A 1 155 ? 11.732 -13.680 -2.453 1.00 66.50 155 CYS A CA 1
ATOM 1228 C C . CYS A 1 155 ? 11.192 -15.017 -2.986 1.00 66.50 155 CYS A C 1
ATOM 1230 O O . CYS A 1 155 ? 11.516 -15.395 -4.112 1.00 66.50 155 CYS A O 1
ATOM 1232 N N . VAL A 1 156 ? 10.408 -15.758 -2.196 1.00 68.69 156 VAL A N 1
ATOM 1233 C CA . VAL A 1 156 ? 9.884 -17.080 -2.575 1.00 68.69 156 VAL A CA 1
ATOM 1234 C C . VAL A 1 156 ? 8.362 -17.001 -2.739 1.00 68.69 156 VAL A C 1
ATOM 1236 O O . VAL A 1 156 ? 7.642 -17.324 -1.792 1.00 68.69 156 VAL A O 1
ATOM 1239 N N . PRO A 1 157 ? 7.853 -16.612 -3.929 1.00 68.88 157 PRO A N 1
ATOM 1240 C CA . PRO A 1 157 ? 6.423 -16.430 -4.175 1.00 68.88 157 PRO A CA 1
ATOM 1241 C C . PRO A 1 157 ? 5.572 -17.634 -3.774 1.00 68.88 157 PRO A C 1
ATOM 1243 O O . PRO A 1 157 ? 4.500 -17.473 -3.215 1.00 68.88 157 PRO A O 1
ATOM 1246 N N . SER A 1 158 ? 6.057 -18.861 -3.988 1.00 71.31 158 SER A N 1
ATOM 1247 C CA . SER A 1 158 ? 5.297 -20.088 -3.707 1.00 71.31 158 SER A CA 1
ATOM 1248 C C . SER A 1 158 ? 4.950 -20.307 -2.229 1.00 71.31 158 SER A C 1
ATOM 1250 O O . SER A 1 158 ? 4.258 -21.271 -1.913 1.00 71.31 158 SER A O 1
ATOM 1252 N N . ARG A 1 159 ? 5.469 -19.477 -1.316 1.00 72.69 159 ARG A N 1
ATOM 1253 C CA . ARG A 1 159 ? 5.124 -19.511 0.111 1.00 72.69 159 ARG A CA 1
ATOM 1254 C C . ARG A 1 159 ? 3.876 -18.697 0.446 1.00 72.69 159 ARG A C 1
ATOM 1256 O O . ARG A 1 159 ? 3.384 -18.832 1.562 1.00 72.69 159 ARG A O 1
ATOM 1263 N N . PHE A 1 160 ? 3.384 -17.879 -0.482 1.00 77.31 160 PHE A N 1
ATOM 1264 C CA . PHE A 1 160 ? 2.307 -16.931 -0.226 1.00 7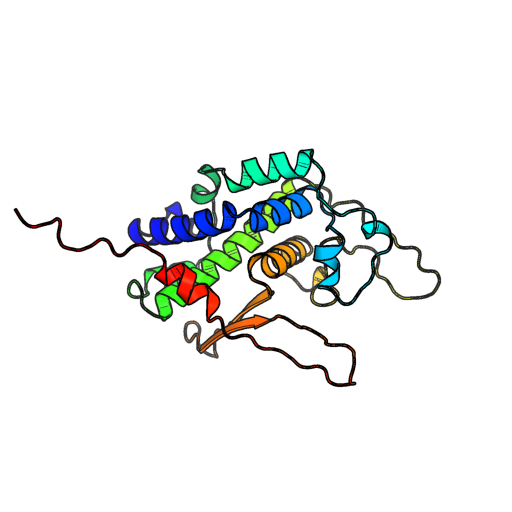7.31 160 PHE A CA 1
ATOM 1265 C C . PHE A 1 160 ? 1.041 -17.264 -1.035 1.00 77.31 160 PHE A C 1
ATOM 1267 O O . PHE A 1 160 ? 1.160 -17.740 -2.170 1.00 77.31 160 PHE A O 1
ATOM 1274 N N . PRO A 1 161 ? -0.168 -17.037 -0.484 1.00 80.88 161 PRO A N 1
ATOM 1275 C CA . PRO A 1 161 ? -1.432 -17.394 -1.134 1.00 80.88 161 PRO A CA 1
ATOM 1276 C C . PRO A 1 161 ? -1.641 -16.783 -2.528 1.00 80.88 161 PRO A C 1
ATOM 1278 O O . PRO A 1 161 ? -2.113 -17.478 -3.428 1.00 80.88 161 PRO A O 1
ATOM 1281 N N . ARG A 1 162 ? -1.266 -15.513 -2.731 1.00 80.44 162 ARG A N 1
ATOM 1282 C CA . ARG A 1 162 ? -1.350 -14.786 -4.013 1.00 80.44 162 ARG A CA 1
ATOM 1283 C C . ARG A 1 162 ? -0.013 -14.770 -4.765 1.00 80.44 162 ARG A C 1
ATOM 1285 O O . ARG A 1 162 ? 0.180 -14.000 -5.709 1.00 80.44 162 ARG A O 1
ATOM 1292 N N . ALA A 1 163 ? 0.920 -15.633 -4.368 1.00 83.12 163 ALA A N 1
ATOM 1293 C CA . ALA A 1 163 ? 2.236 -15.799 -4.962 1.00 83.12 163 ALA A CA 1
ATOM 1294 C C . ALA A 1 163 ? 3.029 -14.487 -5.108 1.00 83.12 163 ALA A C 1
ATOM 1296 O O . ALA A 1 163 ? 3.527 -13.942 -4.129 1.00 83.12 163 ALA A O 1
ATOM 1297 N N . PHE A 1 164 ? 3.208 -13.999 -6.338 1.00 80.69 164 PHE A N 1
ATOM 1298 C CA . PHE A 1 164 ? 4.009 -12.806 -6.620 1.00 80.69 164 PHE A CA 1
ATOM 1299 C C . PHE A 1 164 ? 3.295 -11.512 -6.224 1.00 80.69 164 PHE A C 1
ATOM 1301 O O . PHE A 1 164 ? 3.971 -10.527 -5.952 1.00 80.69 164 PHE A O 1
ATOM 1308 N N . LEU A 1 165 ? 1.961 -11.510 -6.159 1.00 87.75 165 LEU A N 1
ATOM 1309 C CA . LEU A 1 165 ? 1.206 -10.333 -5.729 1.00 87.75 165 LEU A CA 1
ATOM 1310 C C . LEU A 1 165 ? 1.495 -10.015 -4.261 1.00 87.75 165 LEU A C 1
ATOM 1312 O O . LEU A 1 165 ? 1.728 -8.855 -3.939 1.00 87.75 165 LEU A O 1
ATOM 1316 N N . ASP A 1 166 ? 1.619 -11.045 -3.419 1.00 86.38 166 ASP A N 1
ATOM 1317 C CA . ASP A 1 166 ? 1.965 -10.846 -2.010 1.00 86.38 166 ASP A CA 1
ATOM 1318 C C . ASP A 1 166 ? 3.387 -10.289 -1.846 1.00 86.38 166 ASP A C 1
ATOM 1320 O O . ASP A 1 166 ? 3.653 -9.437 -1.004 1.00 86.38 166 ASP A O 1
ATOM 1324 N N . VAL A 1 167 ? 4.318 -10.709 -2.710 1.00 85.38 167 VAL A N 1
ATOM 1325 C CA . VAL A 1 167 ? 5.691 -10.173 -2.742 1.00 85.38 167 VAL A CA 1
ATOM 1326 C C . VAL A 1 167 ? 5.693 -8.676 -3.079 1.00 85.38 167 VAL A C 1
ATOM 1328 O O . VAL A 1 167 ? 6.428 -7.913 -2.452 1.00 85.38 167 VAL A O 1
ATOM 1331 N N . VAL A 1 168 ? 4.853 -8.242 -4.026 1.00 89.69 168 VAL A N 1
ATOM 1332 C CA . VAL A 1 168 ? 4.677 -6.816 -4.351 1.00 89.69 168 VAL A CA 1
ATOM 1333 C C . VAL A 1 168 ? 4.026 -6.058 -3.196 1.00 89.69 168 VAL A C 1
ATOM 1335 O O . VAL A 1 168 ? 4.456 -4.949 -2.877 1.00 89.69 168 VAL A O 1
ATOM 1338 N N . GLY A 1 169 ? 3.023 -6.647 -2.547 1.00 91.50 169 GLY A N 1
ATOM 1339 C CA . GLY A 1 169 ? 2.393 -6.060 -1.370 1.00 91.50 169 GLY A CA 1
ATOM 1340 C C . GLY A 1 169 ? 3.397 -5.828 -0.240 1.00 91.50 169 GLY A C 1
ATOM 1341 O O . GLY A 1 169 ? 3.497 -4.719 0.284 1.00 91.50 169 GLY A O 1
ATOM 1342 N N . TYR A 1 170 ? 4.258 -6.809 0.047 1.00 87.50 170 TYR A N 1
ATOM 1343 C CA . TYR A 1 170 ? 5.339 -6.649 1.025 1.00 87.50 170 TYR A CA 1
ATOM 1344 C C . TYR A 1 170 ? 6.381 -5.611 0.615 1.00 87.50 170 TYR A C 1
ATOM 1346 O O . TYR A 1 170 ? 6.916 -4.912 1.477 1.00 87.50 170 TYR A O 1
ATOM 1354 N N . TRP A 1 171 ? 6.668 -5.469 -0.682 1.00 89.38 171 TRP A N 1
ATOM 1355 C CA . TRP A 1 171 ? 7.498 -4.366 -1.158 1.00 89.38 171 TRP A CA 1
ATOM 1356 C C . TRP A 1 171 ? 6.868 -3.014 -0.804 1.00 89.38 171 TRP A C 1
ATOM 1358 O O . TRP A 1 171 ? 7.550 -2.148 -0.256 1.00 89.38 171 TRP A O 1
ATOM 1368 N N . ALA A 1 172 ? 5.567 -2.844 -1.057 1.00 92.25 172 ALA A N 1
ATOM 1369 C CA . ALA A 1 172 ? 4.856 -1.618 -0.714 1.00 92.25 172 ALA A CA 1
ATOM 1370 C C . ALA A 1 172 ? 4.893 -1.339 0.793 1.00 92.25 172 ALA A C 1
ATOM 1372 O O . ALA A 1 172 ? 5.247 -0.233 1.202 1.00 92.25 172 ALA A O 1
ATOM 1373 N N . GLU A 1 173 ? 4.609 -2.346 1.619 1.00 90.00 173 GLU A N 1
ATOM 1374 C CA . GLU A 1 173 ? 4.655 -2.222 3.076 1.00 90.00 173 GLU A CA 1
ATOM 1375 C C . GLU A 1 173 ? 6.037 -1.804 3.582 1.00 90.00 173 GLU A C 1
ATOM 1377 O O . GLU A 1 173 ? 6.155 -0.851 4.351 1.00 90.00 173 GLU A O 1
ATOM 1382 N N . VAL A 1 174 ? 7.098 -2.467 3.113 1.00 85.06 174 VAL A N 1
ATOM 1383 C CA . VAL A 1 174 ? 8.469 -2.165 3.542 1.00 85.06 174 VAL A CA 1
ATOM 1384 C C . VAL A 1 174 ? 8.842 -0.723 3.232 1.00 85.06 174 VAL A C 1
ATOM 1386 O O . VAL A 1 174 ? 9.462 -0.064 4.066 1.00 85.06 174 VAL A O 1
ATOM 1389 N N . GLN A 1 175 ? 8.464 -0.225 2.059 1.00 86.56 175 GLN A N 1
ATOM 1390 C CA . GLN A 1 175 ? 8.820 1.128 1.646 1.00 86.56 175 GLN A CA 1
ATOM 1391 C C . GLN A 1 175 ? 7.938 2.195 2.310 1.00 86.56 175 GLN A C 1
ATOM 1393 O O . GLN A 1 175 ? 8.442 3.262 2.646 1.00 86.56 175 GLN A O 1
ATOM 1398 N N . ILE A 1 176 ? 6.644 1.925 2.516 1.00 89.19 176 ILE A N 1
ATOM 1399 C CA . ILE A 1 176 ? 5.679 2.899 3.057 1.00 89.19 176 ILE A CA 1
ATOM 1400 C C . ILE A 1 176 ? 5.692 2.913 4.589 1.00 89.19 176 ILE A C 1
ATOM 1402 O O . ILE A 1 176 ? 5.729 3.980 5.198 1.00 89.19 176 ILE A O 1
ATOM 1406 N N . PHE A 1 177 ? 5.673 1.741 5.224 1.00 85.00 177 PHE A N 1
ATOM 1407 C CA . PHE A 1 177 ? 5.618 1.593 6.682 1.00 85.00 177 PHE A CA 1
ATOM 1408 C C . PHE A 1 177 ? 6.995 1.377 7.319 1.00 85.00 177 PHE A C 1
ATOM 1410 O O . PHE A 1 177 ? 7.123 1.401 8.543 1.00 85.00 177 PHE A O 1
ATOM 1417 N N . GLY A 1 178 ? 8.039 1.176 6.510 1.00 80.25 178 GLY A N 1
ATOM 1418 C CA . GLY A 1 178 ? 9.399 0.925 6.987 1.00 80.25 178 GLY A CA 1
ATOM 1419 C C . GLY A 1 178 ? 9.666 -0.532 7.380 1.00 80.25 178 GLY A C 1
ATOM 1420 O O . GLY A 1 178 ? 10.712 -0.817 7.964 1.00 80.25 178 GLY A O 1
ATOM 1421 N N . GLY A 1 179 ? 8.748 -1.453 7.085 1.00 79.12 179 GLY A N 1
ATOM 1422 C CA . GLY A 1 179 ? 8.873 -2.886 7.351 1.00 79.12 179 GLY A CA 1
ATOM 1423 C C . GLY A 1 179 ? 7.627 -3.651 6.907 1.00 79.12 179 GLY A C 1
ATOM 1424 O O . GLY A 1 179 ? 6.613 -3.039 6.587 1.00 79.12 179 GLY A O 1
ATOM 1425 N N . VAL A 1 180 ? 7.704 -4.983 6.905 1.00 79.19 180 VAL A N 1
ATOM 1426 C CA . VAL A 1 180 ? 6.505 -5.818 6.729 1.00 79.19 180 VAL A CA 1
ATOM 1427 C C . VAL A 1 180 ? 5.666 -5.713 8.000 1.00 79.19 180 VAL A C 1
ATOM 1429 O O . VAL A 1 180 ? 6.197 -5.863 9.109 1.00 79.19 180 VAL A O 1
ATOM 1432 N N . VAL A 1 181 ? 4.377 -5.429 7.843 1.00 80.12 181 VAL A N 1
ATOM 1433 C CA . VAL A 1 181 ? 3.445 -5.236 8.951 1.00 80.12 181 VAL A CA 1
ATOM 1434 C C . VAL A 1 181 ? 2.892 -6.593 9.364 1.00 80.12 181 VAL A C 1
ATOM 1436 O O . VAL A 1 181 ? 2.147 -7.237 8.630 1.00 80.12 181 VAL A O 1
ATOM 1439 N N . VAL A 1 182 ? 3.251 -7.040 10.565 1.00 76.31 182 VAL A N 1
ATOM 1440 C CA . VAL A 1 182 ? 2.785 -8.311 11.123 1.00 76.31 182 VAL A CA 1
ATOM 1441 C C . VAL A 1 182 ? 2.030 -8.035 12.414 1.00 76.31 182 VAL A C 1
ATOM 1443 O O . VAL A 1 182 ? 2.523 -7.353 13.312 1.00 76.31 182 VAL A O 1
ATOM 1446 N N . PHE A 1 183 ? 0.827 -8.585 12.522 1.00 74.62 183 PHE A N 1
ATOM 1447 C CA . PHE A 1 183 ? 0.017 -8.491 13.730 1.00 74.62 183 PHE A CA 1
ATOM 1448 C C . PHE A 1 183 ? 0.135 -9.793 14.511 1.00 74.62 183 PHE A C 1
ATOM 1450 O O . PHE A 1 183 ? -0.120 -10.870 13.968 1.00 74.62 183 PHE A O 1
ATOM 1457 N N . ASP A 1 184 ? 0.526 -9.693 15.782 1.00 68.62 184 ASP A N 1
ATOM 1458 C CA . ASP A 1 184 ? 0.441 -10.830 16.692 1.00 68.62 184 ASP A CA 1
ATOM 1459 C C . ASP A 1 184 ? -1.027 -11.020 17.068 1.00 68.62 184 ASP A C 1
ATOM 1461 O O . ASP A 1 184 ? -1.622 -10.182 17.750 1.00 68.62 184 ASP A O 1
ATOM 1465 N N . ARG A 1 185 ? -1.618 -12.101 16.561 1.00 63.25 185 ARG A N 1
ATOM 1466 C CA . ARG A 1 185 ? -3.025 -12.434 16.782 1.00 63.25 185 ARG A CA 1
ATOM 1467 C C . ARG A 1 185 ? -3.251 -13.260 18.050 1.00 63.25 185 ARG A C 1
ATOM 1469 O O . ARG A 1 185 ? -4.399 -13.587 18.316 1.00 63.25 185 ARG A O 1
ATOM 1476 N N . GLY A 1 186 ? -2.198 -13.570 18.818 1.00 54.81 186 GLY A N 1
ATOM 1477 C CA . GLY A 1 186 ? -2.309 -14.397 20.016 1.00 54.81 186 GLY A CA 1
ATOM 1478 C C . GLY A 1 186 ? -2.822 -15.819 19.724 1.00 54.81 186 GLY A C 1
ATOM 1479 O O . GLY A 1 186 ? -2.958 -16.220 18.566 1.00 54.81 186 GLY A O 1
ATOM 1480 N N . PRO A 1 187 ? -3.070 -16.623 20.772 1.00 47.34 187 PRO A N 1
ATOM 1481 C CA . PRO A 1 187 ? -3.653 -17.958 20.638 1.00 47.34 187 PRO A CA 1
ATOM 1482 C C . PRO A 1 187 ? -5.174 -17.938 20.398 1.00 47.34 187 PRO A C 1
ATOM 1484 O O . PRO A 1 187 ? -5.705 -18.908 19.859 1.00 47.34 187 PRO A O 1
ATOM 1487 N N . GLU A 1 188 ? -5.865 -16.859 20.779 1.00 55.00 188 GLU A N 1
ATOM 1488 C CA . GLU A 1 188 ? -7.305 -16.667 20.573 1.00 55.00 188 GLU A CA 1
ATOM 1489 C C . GLU A 1 188 ? -7.566 -15.572 19.530 1.00 55.00 188 GLU A C 1
ATOM 1491 O O . GLU A 1 188 ? -6.963 -14.500 19.567 1.00 55.00 188 GLU A O 1
ATOM 1496 N N . GLU A 1 189 ? -8.483 -15.833 18.593 1.00 51.06 189 GLU A N 1
ATOM 1497 C CA . GLU A 1 189 ? -8.800 -14.952 17.465 1.00 51.06 189 GLU A CA 1
ATOM 1498 C C . GLU A 1 189 ? -9.434 -13.630 17.952 1.00 51.06 189 GLU A C 1
ATOM 1500 O O . GLU A 1 189 ? -10.648 -13.504 18.074 1.00 51.06 189 GLU A O 1
ATOM 1505 N N . GLY A 1 190 ? -8.598 -12.633 18.264 1.00 46.75 190 GLY A N 1
ATOM 1506 C CA . GLY A 1 190 ? -9.026 -11.330 18.796 1.00 46.75 190 GLY A CA 1
ATOM 1507 C C . GLY A 1 190 ? -8.133 -10.762 19.904 1.00 46.75 190 GLY A C 1
ATOM 1508 O O . GLY A 1 190 ? -8.155 -9.553 20.138 1.00 46.75 190 GLY A O 1
ATOM 1509 N N . GLU A 1 191 ? -7.289 -11.581 20.538 1.00 44.88 191 GLU A N 1
ATOM 1510 C CA . GLU A 1 191 ? -6.314 -11.109 21.527 1.00 44.88 191 GLU A CA 1
ATOM 1511 C C . GLU A 1 191 ? -5.039 -10.616 20.837 1.00 44.88 191 GLU A C 1
ATOM 1513 O O . GLU A 1 191 ? -4.049 -11.331 20.673 1.00 44.88 191 GLU A O 1
ATOM 1518 N N . ARG A 1 192 ? -5.059 -9.356 20.396 1.00 55.34 192 ARG A N 1
ATOM 1519 C CA . ARG A 1 192 ? -3.885 -8.731 19.778 1.00 55.34 192 ARG A CA 1
ATOM 1520 C C . ARG A 1 192 ? -3.019 -8.064 20.828 1.00 55.34 192 ARG A C 1
ATOM 1522 O O . ARG A 1 192 ? -3.400 -7.051 21.411 1.00 55.34 192 ARG A O 1
ATOM 1529 N N . HIS A 1 193 ? -1.825 -8.611 21.018 1.00 50.06 193 HIS A N 1
ATOM 1530 C CA . HIS A 1 193 ? -0.870 -8.133 22.016 1.00 50.06 193 HIS A CA 1
ATOM 1531 C C . HIS A 1 193 ? 0.065 -7.029 21.483 1.00 50.06 193 HIS A C 1
ATOM 1533 O O . HIS A 1 193 ? 0.694 -6.328 22.276 1.00 50.06 193 HIS A O 1
ATOM 1539 N N . GLY A 1 194 ? 0.134 -6.818 20.159 1.00 47.78 194 GLY A N 1
ATOM 1540 C CA . GLY A 1 194 ? 0.918 -5.735 19.556 1.00 47.78 194 GLY A CA 1
ATOM 1541 C C . GLY A 1 194 ? 0.994 -5.760 18.024 1.00 47.78 194 GLY A C 1
ATOM 1542 O O . GLY A 1 194 ? 0.581 -6.722 17.377 1.00 47.78 194 GLY A O 1
ATOM 1543 N N . VAL A 1 195 ? 1.515 -4.672 17.442 1.00 46.34 195 VAL A N 1
ATOM 1544 C CA . VAL A 1 195 ? 1.935 -4.603 16.028 1.00 46.34 195 VAL A CA 1
ATOM 1545 C C . VAL A 1 195 ? 3.442 -4.772 15.985 1.00 46.34 195 VAL A C 1
ATOM 1547 O O . VAL A 1 195 ? 4.165 -4.058 16.685 1.00 46.34 195 VAL A O 1
ATOM 1550 N N . LEU A 1 196 ? 3.915 -5.675 15.136 1.00 48.22 196 LEU A N 1
ATOM 1551 C CA . LEU A 1 196 ? 5.327 -5.850 14.854 1.00 48.22 196 LEU A CA 1
ATOM 1552 C C . LEU A 1 196 ? 5.609 -5.305 13.455 1.00 48.22 196 LEU A C 1
ATOM 1554 O O . LEU A 1 196 ? 5.168 -5.873 12.458 1.00 48.22 196 LEU A O 1
ATOM 1558 N N . LEU A 1 197 ? 6.380 -4.218 13.368 1.00 48.44 197 LEU A N 1
ATOM 1559 C CA . LEU A 1 197 ? 7.105 -3.931 12.134 1.00 48.44 197 LEU A CA 1
ATOM 1560 C C . LEU A 1 197 ? 8.324 -4.839 12.110 1.00 48.44 197 LEU A C 1
ATOM 1562 O O . LEU A 1 197 ? 9.285 -4.641 12.862 1.00 48.44 197 LEU A O 1
ATOM 1566 N N . VAL A 1 198 ? 8.296 -5.838 11.236 1.00 50.47 198 VAL A N 1
ATOM 1567 C CA . VAL A 1 198 ? 9.474 -6.662 10.996 1.00 50.47 198 VAL A CA 1
ATOM 1568 C C . VAL A 1 198 ? 10.365 -5.903 10.020 1.00 50.47 198 VAL A C 1
ATOM 1570 O O . VAL A 1 198 ? 10.243 -6.018 8.800 1.00 50.47 198 VAL A O 1
ATOM 1573 N N . ARG A 1 199 ? 11.268 -5.090 10.576 1.00 41.97 199 ARG A N 1
ATOM 1574 C CA . ARG A 1 199 ? 12.381 -4.477 9.848 1.00 41.97 199 ARG A CA 1
ATOM 1575 C C . ARG A 1 199 ? 13.660 -5.233 10.195 1.00 41.97 199 ARG A C 1
ATOM 1577 O O . ARG A 1 199 ? 14.262 -4.998 11.239 1.00 41.97 199 ARG A O 1
ATOM 1584 N N . LEU A 1 200 ? 14.096 -6.150 9.332 1.00 36.41 200 LEU A N 1
ATOM 1585 C CA . LEU A 1 200 ? 15.385 -6.815 9.530 1.00 36.41 200 LEU A CA 1
ATOM 1586 C C . LEU A 1 200 ? 16.519 -5.921 9.000 1.00 36.41 200 LEU A C 1
ATOM 1588 O O . LEU A 1 200 ? 16.908 -6.022 7.841 1.00 36.41 200 LEU A O 1
ATOM 1592 N N . ILE A 1 201 ? 17.044 -5.023 9.841 1.00 32.12 201 ILE A N 1
ATOM 1593 C CA . ILE A 1 201 ? 18.290 -4.302 9.539 1.00 32.12 201 ILE A CA 1
ATOM 1594 C C . ILE A 1 201 ? 19.458 -5.198 9.960 1.00 32.12 201 ILE A C 1
ATOM 1596 O O . ILE A 1 201 ? 19.763 -5.308 11.145 1.00 32.12 201 ILE A O 1
ATOM 1600 N N . ILE A 1 202 ? 20.129 -5.839 9.002 1.00 28.95 202 ILE A N 1
ATOM 1601 C CA . ILE A 1 202 ? 21.414 -6.492 9.275 1.00 28.95 202 ILE A CA 1
ATOM 1602 C C . ILE A 1 202 ? 22.502 -5.419 9.178 1.00 28.95 202 ILE A C 1
ATOM 1604 O O . ILE A 1 202 ? 22.954 -5.075 8.088 1.00 28.95 202 ILE A O 1
ATOM 1608 N N . CYS A 1 203 ? 22.922 -4.872 10.320 1.00 24.02 203 CYS A N 1
ATOM 1609 C CA . CYS A 1 203 ? 24.121 -4.041 10.390 1.00 24.02 203 CYS A CA 1
ATOM 1610 C C . CYS A 1 203 ? 25.355 -4.937 10.219 1.00 24.02 203 CYS A C 1
ATOM 1612 O O . CYS A 1 203 ? 25.808 -5.574 11.165 1.00 24.02 203 CYS A O 1
ATOM 1614 N N . SER A 1 204 ? 25.905 -4.996 9.006 1.00 31.30 204 SER A N 1
ATOM 1615 C CA . SER A 1 204 ? 27.208 -5.617 8.764 1.00 31.30 204 SER A CA 1
ATOM 1616 C C . SER A 1 204 ? 28.299 -4.746 9.381 1.00 31.30 204 SER A C 1
ATOM 1618 O O . SER A 1 204 ? 28.693 -3.758 8.771 1.00 31.30 204 SER A O 1
ATOM 1620 N N . ASN A 1 205 ? 28.768 -5.118 10.571 1.00 32.16 205 ASN A N 1
ATOM 1621 C CA . ASN A 1 205 ? 30.160 -4.911 10.996 1.00 32.16 205 ASN A CA 1
ATOM 1622 C C . ASN A 1 205 ? 30.576 -5.789 12.182 1.00 32.16 205 ASN A C 1
ATOM 1624 O O . ASN A 1 205 ? 31.767 -5.907 12.430 1.00 32.16 205 ASN A O 1
ATOM 1628 N N . ASP A 1 206 ? 29.647 -6.480 12.837 1.00 32.28 206 ASP A N 1
ATOM 1629 C CA . ASP A 1 206 ? 29.968 -7.574 13.746 1.00 32.28 206 ASP A CA 1
ATOM 1630 C C . ASP A 1 206 ? 28.993 -8.719 13.496 1.00 32.28 206 ASP A C 1
ATOM 1632 O O . ASP A 1 206 ? 27.884 -8.514 13.011 1.00 32.28 206 ASP A O 1
ATOM 1636 N N . SER A 1 207 ? 29.423 -9.947 13.765 1.00 28.00 207 SER A N 1
ATOM 1637 C CA . SER A 1 207 ? 28.731 -11.195 13.401 1.00 28.00 207 SER A CA 1
ATOM 1638 C C . SER A 1 207 ? 27.435 -11.458 14.198 1.00 28.00 207 SER A C 1
ATOM 1640 O O . SER A 1 207 ? 27.095 -12.607 14.474 1.00 28.00 207 SER A O 1
ATOM 1642 N N . SER A 1 208 ? 26.708 -10.411 14.591 1.00 24.48 208 SER A N 1
ATOM 1643 C CA . SER A 1 208 ? 25.424 -10.464 15.281 1.00 24.48 208 SER A CA 1
ATOM 1644 C C . SER A 1 208 ? 24.290 -10.009 14.358 1.00 24.48 208 SER A C 1
ATOM 1646 O O . SER A 1 208 ? 24.242 -8.884 13.866 1.00 24.48 208 SER A O 1
ATOM 1648 N N . VAL A 1 209 ? 23.323 -10.903 14.140 1.00 27.58 209 VAL A N 1
ATOM 1649 C CA . VAL A 1 209 ? 22.023 -10.539 13.569 1.00 27.58 209 VAL A CA 1
ATOM 1650 C C . VAL A 1 209 ? 21.215 -9.879 14.683 1.00 27.58 209 VAL A C 1
ATOM 1652 O O . VAL A 1 209 ? 20.731 -10.561 15.585 1.00 27.58 209 VAL A O 1
ATOM 1655 N N . THR A 1 210 ? 21.075 -8.557 14.644 1.00 26.05 210 THR A N 1
ATOM 1656 C CA . THR A 1 210 ? 20.208 -7.833 15.581 1.00 26.05 210 THR A CA 1
ATOM 1657 C C . THR A 1 210 ? 18.824 -7.675 14.959 1.00 26.05 210 THR A C 1
ATOM 1659 O O . THR A 1 210 ? 18.640 -6.918 14.009 1.00 26.05 210 THR A O 1
ATOM 1662 N N . LEU A 1 211 ? 17.833 -8.399 15.486 1.00 28.45 211 LEU A N 1
ATOM 1663 C CA . LEU A 1 211 ? 16.426 -8.196 15.139 1.00 28.45 211 LEU A CA 1
ATOM 1664 C C . LEU A 1 211 ? 15.955 -6.912 15.837 1.00 28.45 211 LEU A C 1
ATOM 1666 O O . LEU A 1 211 ? 15.676 -6.917 17.036 1.00 28.45 211 LEU A O 1
ATOM 1670 N N . HIS A 1 212 ? 15.891 -5.795 15.116 1.00 33.38 212 HIS A N 1
ATOM 1671 C CA . HIS A 1 212 ? 15.256 -4.596 15.653 1.00 33.38 212 HIS A CA 1
ATOM 1672 C C . HIS A 1 212 ? 13.740 -4.704 15.470 1.00 33.38 212 HIS A C 1
ATOM 1674 O O . HIS A 1 212 ? 13.182 -4.311 14.449 1.00 33.38 212 HIS A O 1
ATOM 1680 N N . LEU A 1 213 ? 13.078 -5.269 16.481 1.00 32.38 213 LEU A N 1
ATOM 1681 C CA . LEU A 1 213 ? 11.633 -5.157 16.661 1.00 32.38 213 LEU A CA 1
ATOM 1682 C C . LEU A 1 213 ? 11.335 -3.699 17.012 1.00 32.38 213 LEU A C 1
ATOM 1684 O O . LEU A 1 213 ? 11.594 -3.262 18.132 1.00 32.38 213 LEU A O 1
ATOM 1688 N N . PHE A 1 214 ? 10.833 -2.934 16.049 1.00 34.69 214 PHE A N 1
ATOM 1689 C CA . PHE A 1 214 ? 10.300 -1.610 16.337 1.00 34.69 214 PHE A CA 1
ATOM 1690 C C . PHE A 1 214 ? 8.817 -1.757 16.673 1.00 34.69 214 PHE A C 1
ATOM 1692 O O . PHE A 1 214 ? 7.994 -2.055 15.809 1.00 34.69 214 PHE A O 1
ATOM 1699 N N . THR A 1 215 ? 8.470 -1.537 17.939 1.00 33.69 215 THR A N 1
ATOM 1700 C CA . THR A 1 215 ? 7.101 -1.206 18.335 1.00 33.69 215 THR A CA 1
ATOM 1701 C C . THR A 1 215 ? 6.793 0.204 17.836 1.00 33.69 215 THR A C 1
ATOM 1703 O O . THR A 1 215 ? 7.536 1.155 18.087 1.00 33.69 215 THR A O 1
ATOM 1706 N N . LEU A 1 216 ? 5.715 0.340 17.069 1.00 41.56 216 LEU A N 1
ATOM 1707 C CA . LEU A 1 216 ? 5.304 1.589 16.433 1.00 41.56 216 LEU A CA 1
ATOM 1708 C C . LEU A 1 216 ? 4.927 2.659 17.467 1.00 41.56 216 LEU A C 1
ATOM 1710 O O . LEU A 1 216 ? 3.809 2.681 17.967 1.00 41.56 216 LEU A O 1
ATOM 1714 N N . ALA A 1 217 ? 5.836 3.601 17.719 1.00 31.38 217 ALA A N 1
ATOM 1715 C CA . ALA A 1 217 ? 5.495 4.917 18.265 1.00 31.38 217 ALA A CA 1
ATOM 1716 C C . ALA A 1 217 ? 5.049 5.907 17.160 1.00 31.38 217 ALA A C 1
ATOM 1718 O O . ALA A 1 217 ? 4.385 6.899 17.450 1.00 31.38 217 ALA A O 1
ATOM 1719 N N . MET A 1 218 ? 5.359 5.623 15.885 1.00 33.47 218 MET A N 1
ATOM 1720 C CA . MET A 1 218 ? 5.168 6.557 14.760 1.00 33.47 218 MET A CA 1
ATOM 1721 C C . MET A 1 218 ? 3.725 6.663 14.232 1.00 33.47 218 MET A C 1
ATOM 1723 O O . MET A 1 218 ? 3.327 7.733 13.782 1.00 33.47 218 MET A O 1
ATOM 1727 N N . LEU A 1 219 ? 2.904 5.608 14.313 1.00 36.47 219 LEU A N 1
ATOM 1728 C CA . LEU A 1 219 ? 1.501 5.678 13.856 1.00 36.47 219 LEU A CA 1
ATOM 1729 C C . LEU A 1 219 ? 0.553 6.265 14.909 1.00 36.47 219 LEU A C 1
ATOM 1731 O O . LEU A 1 219 ? -0.510 6.774 14.554 1.00 36.47 219 LEU A O 1
ATOM 1735 N N . THR A 1 220 ? 0.962 6.287 16.182 1.00 35.28 220 THR A N 1
ATOM 1736 C CA . THR A 1 220 ? 0.278 7.070 17.218 1.00 35.28 220 THR A CA 1
ATOM 1737 C C . THR A 1 220 ? 0.273 8.552 16.867 1.00 35.28 220 THR A C 1
ATOM 1739 O O . THR A 1 220 ? -0.761 9.181 17.023 1.00 35.28 220 THR A O 1
ATOM 1742 N N . GLU A 1 221 ? 1.353 9.114 16.315 1.00 31.45 221 GLU A N 1
ATOM 1743 C CA . GLU A 1 221 ? 1.365 10.527 15.907 1.00 31.45 221 GLU A CA 1
ATOM 1744 C C . GLU A 1 221 ? 0.460 10.801 14.698 1.00 31.45 221 GLU A C 1
ATOM 1746 O O . GLU A 1 221 ? -0.238 11.810 14.699 1.00 31.45 221 GLU A O 1
ATOM 1751 N N . ILE A 1 222 ? 0.361 9.891 13.722 1.00 34.84 222 ILE A N 1
ATOM 1752 C CA . ILE A 1 222 ? -0.565 10.042 12.581 1.00 34.84 222 ILE A CA 1
ATOM 1753 C C . ILE A 1 222 ? -2.032 9.935 13.040 1.00 34.84 222 ILE A C 1
ATOM 1755 O O . ILE A 1 222 ? -2.863 10.733 12.610 1.00 34.84 222 ILE A O 1
ATOM 1759 N N . CYS A 1 223 ? -2.352 9.038 13.981 1.00 31.48 223 CYS A N 1
ATOM 1760 C CA . CYS A 1 223 ? -3.697 8.950 14.568 1.00 31.48 223 CYS A CA 1
ATOM 1761 C C . CYS A 1 223 ? -4.012 10.107 15.540 1.00 31.48 223 CYS A C 1
ATOM 1763 O O . CYS A 1 223 ? -5.170 10.490 15.683 1.00 31.48 223 CYS A O 1
ATOM 1765 N N . LEU A 1 224 ? -3.001 10.696 16.191 1.00 33.94 224 LEU A N 1
ATOM 1766 C CA . LEU A 1 224 ? -3.144 11.852 17.091 1.00 33.94 224 LEU A CA 1
ATOM 1767 C C . LEU A 1 224 ? -3.119 13.207 16.358 1.00 33.94 224 LEU A C 1
ATOM 1769 O O . LEU A 1 224 ? -3.428 14.226 16.976 1.00 33.94 224 LEU A O 1
ATOM 1773 N N . SER A 1 225 ? -2.782 13.231 15.064 1.00 29.91 225 SER A N 1
ATOM 1774 C CA . SER A 1 225 ? -2.723 14.449 14.237 1.00 29.91 225 SER A CA 1
ATOM 1775 C C . SER A 1 225 ? -4.053 14.833 13.584 1.00 29.91 225 SER A C 1
ATOM 1777 O O . SER A 1 225 ? -4.122 15.861 12.910 1.00 29.91 225 SER A O 1
ATOM 1779 N N . PHE A 1 226 ? -5.132 14.071 13.802 1.00 29.05 226 PHE A N 1
ATOM 1780 C CA . PHE A 1 226 ? -6.471 14.566 13.490 1.00 29.05 226 PHE A CA 1
ATOM 1781 C C . PHE A 1 226 ? -6.755 15.790 14.373 1.00 29.05 226 PHE A C 1
ATOM 1783 O O . PHE A 1 226 ? -6.655 15.693 15.602 1.00 29.05 226 PHE A O 1
ATOM 1790 N N . PRO A 1 227 ? -7.094 16.959 13.795 1.00 26.95 227 PRO A N 1
ATOM 1791 C CA . PRO A 1 227 ? -7.438 18.115 14.596 1.00 26.95 227 PRO A CA 1
ATOM 1792 C C . PRO A 1 227 ? -8.645 17.737 15.445 1.00 26.95 227 PRO A C 1
ATOM 1794 O O . PRO A 1 227 ? -9.700 17.366 14.930 1.00 26.95 227 PRO A O 1
ATOM 1797 N N . ARG A 1 228 ? -8.472 17.827 16.767 1.00 29.98 228 ARG A N 1
ATOM 1798 C CA . ARG A 1 228 ? -9.579 17.865 17.716 1.00 29.98 228 ARG A CA 1
ATOM 1799 C C . ARG A 1 228 ? -10.573 18.889 17.179 1.00 29.98 228 ARG A C 1
ATOM 1801 O O . ARG A 1 228 ? -10.290 20.086 17.237 1.00 29.98 228 ARG A O 1
ATOM 1808 N N . TYR A 1 229 ? -11.717 18.441 16.669 1.00 25.31 229 TYR A N 1
ATOM 1809 C CA . TYR A 1 229 ? -12.868 19.321 16.574 1.00 25.31 229 TYR A CA 1
ATOM 1810 C C . TYR A 1 229 ? -13.112 19.829 17.993 1.00 25.31 229 TYR A C 1
ATOM 1812 O O . TYR A 1 229 ? -13.438 19.075 18.911 1.00 25.31 229 TYR A O 1
ATOM 1820 N N . SER A 1 230 ? -12.806 21.107 18.197 1.00 26.00 230 SER A N 1
ATOM 1821 C CA . SER A 1 230 ? -13.063 21.803 19.442 1.00 26.00 230 SER A CA 1
ATOM 1822 C C . SER A 1 230 ? -14.570 21.784 19.652 1.00 26.00 230 SER A C 1
ATOM 1824 O O . SER A 1 230 ? -15.311 22.419 18.908 1.00 26.00 230 SER A O 1
ATOM 1826 N N . ALA A 1 231 ? -15.025 21.067 20.677 1.00 26.75 231 ALA A N 1
ATOM 1827 C CA . ALA A 1 231 ? -16.411 21.030 21.138 1.00 26.75 231 ALA A CA 1
ATOM 1828 C C . ALA A 1 231 ? -16.862 22.374 21.763 1.00 26.75 231 ALA A C 1
ATOM 1830 O O . ALA A 1 231 ? -17.451 22.402 22.841 1.00 26.75 231 ALA A O 1
ATOM 1831 N N . LYS A 1 232 ? -16.544 23.504 21.119 1.00 26.38 232 LYS A N 1
ATOM 1832 C CA . LYS A 1 232 ? -16.961 24.856 21.520 1.00 26.38 232 LYS A CA 1
ATOM 1833 C C . LYS A 1 232 ? -17.897 25.546 20.526 1.00 26.38 232 LYS A C 1
ATOM 1835 O O . LYS A 1 232 ? -18.414 26.598 20.873 1.00 26.38 232 LYS A O 1
ATOM 1840 N N . ASP A 1 233 ? -18.210 24.926 19.388 1.00 30.64 233 ASP A N 1
ATOM 1841 C CA . ASP A 1 233 ? -19.089 25.535 18.375 1.00 30.64 233 ASP A CA 1
ATOM 1842 C C . ASP A 1 233 ? -20.532 24.984 18.372 1.00 30.64 233 ASP A C 1
ATOM 1844 O O . ASP A 1 233 ? -21.287 25.218 17.436 1.00 30.64 233 ASP A O 1
ATOM 1848 N N . PHE A 1 234 ? -20.956 24.307 19.447 1.00 29.55 234 PHE A N 1
ATOM 1849 C CA . PHE A 1 234 ? -22.353 23.884 19.662 1.00 29.55 234 PHE A CA 1
ATOM 1850 C C . PHE A 1 234 ? -22.951 24.453 20.958 1.00 29.55 234 PHE A C 1
ATOM 1852 O O . PHE A 1 234 ? -23.567 23.740 21.747 1.00 29.55 234 PHE A O 1
ATOM 1859 N N . VAL A 1 235 ? -22.776 25.758 21.183 1.00 32.72 235 VAL A N 1
ATOM 1860 C CA . VAL A 1 235 ? -23.651 26.523 22.083 1.00 32.72 235 VAL A CA 1
ATOM 1861 C C . VAL A 1 235 ? -24.104 27.793 21.370 1.00 32.72 235 VAL A C 1
ATOM 1863 O O . VAL A 1 235 ? -23.393 28.794 21.341 1.00 32.72 235 VAL A O 1
ATOM 1866 N N . ASN A 1 236 ? -25.302 27.713 20.798 1.00 30.36 236 ASN A N 1
ATOM 1867 C CA . ASN A 1 236 ? -26.358 28.711 20.947 1.00 30.36 236 ASN A CA 1
ATOM 1868 C C . ASN A 1 236 ? -27.687 27.964 21.044 1.00 30.36 236 ASN A C 1
ATOM 1870 O O . ASN A 1 236 ? -27.910 27.079 20.189 1.00 30.36 236 ASN A O 1
#